Protein AF-A0A9E5T1V1-F1 (afdb_monomer)

Organism: NCBI:txid1470433

Mean predicted aligned error: 10.91 Å

pLDDT: mean 75.68, std 13.34, range [39.53, 91.44]

InterPro domains:
  IPR000045 Prepilin type IV endopeptidase, peptidase domain [PF01478] (17-119)
  IPR050882 Prepilin leader peptidase/N-methyltransferase [PTHR30487] (11-180)

Structure (mmCIF, N/CA/C/O backbone):
data_AF-A0A9E5T1V1-F1
#
_entry.id   AF-A0A9E5T1V1-F1
#
loop_
_atom_site.group_PDB
_atom_site.id
_atom_site.type_symbol
_atom_site.label_atom_id
_atom_site.label_alt_id
_atom_site.label_comp_id
_atom_site.label_asym_id
_atom_site.label_entity_id
_atom_site.label_seq_id
_atom_site.pdbx_PDB_ins_code
_atom_site.Cartn_x
_atom_site.Cartn_y
_atom_site.Cartn_z
_atom_site.occupancy
_atom_site.B_iso_or_equiv
_atom_site.auth_seq_id
_atom_site.auth_comp_id
_atom_site.auth_asym_id
_atom_site.auth_atom_id
_atom_site.pdbx_PDB_model_num
ATOM 1 N N . MET A 1 1 ? -33.326 19.627 -2.324 1.00 39.53 1 MET A N 1
ATOM 2 C CA . MET A 1 1 ? -32.099 20.330 -1.878 1.00 39.53 1 MET A CA 1
ATOM 3 C C . MET A 1 1 ? -31.825 20.012 -0.402 1.00 39.53 1 MET A C 1
ATOM 5 O O . MET A 1 1 ? -31.646 20.908 0.407 1.00 39.53 1 MET A O 1
ATOM 9 N N . MET A 1 2 ? -31.874 18.723 -0.038 1.00 39.84 2 MET A N 1
ATOM 10 C CA . MET A 1 2 ? -31.913 18.262 1.356 1.00 39.84 2 MET A CA 1
ATOM 11 C C . MET A 1 2 ? -31.505 16.776 1.395 1.00 39.84 2 MET A C 1
ATOM 13 O O . MET A 1 2 ? -32.337 15.905 1.599 1.00 39.84 2 MET A O 1
ATOM 17 N N . SER A 1 3 ? -30.249 16.474 1.044 1.00 41.22 3 SER A N 1
ATOM 18 C CA . SER A 1 3 ? -29.652 15.126 1.196 1.00 41.22 3 SER A CA 1
ATOM 19 C C . SER A 1 3 ? -28.111 15.137 1.187 1.00 41.22 3 SER A C 1
ATOM 21 O O . SER A 1 3 ? -27.490 14.127 0.873 1.00 41.22 3 SER A O 1
ATOM 23 N N . LEU A 1 4 ? -27.476 16.285 1.466 1.00 45.41 4 LEU A N 1
ATOM 24 C CA . LEU A 1 4 ? -26.017 16.475 1.343 1.00 45.41 4 LEU A CA 1
ATOM 25 C C . LEU A 1 4 ? -25.248 16.361 2.667 1.00 45.41 4 LEU A C 1
ATOM 27 O O . LEU A 1 4 ? -24.070 16.695 2.723 1.00 45.41 4 LEU A O 1
ATOM 31 N N . PHE A 1 5 ? -25.884 15.854 3.718 1.00 44.31 5 PHE A N 1
ATOM 32 C CA . PHE A 1 5 ? -25.179 15.399 4.910 1.00 44.31 5 PHE A CA 1
ATOM 33 C C . PHE A 1 5 ? -25.304 13.884 4.946 1.00 44.31 5 PHE A C 1
ATOM 35 O O . PHE A 1 5 ? -26.158 13.327 5.625 1.00 44.31 5 PHE A O 1
ATOM 42 N N . HIS A 1 6 ? -24.478 13.223 4.134 1.00 54.50 6 HIS A N 1
ATOM 43 C CA . HIS A 1 6 ? -24.073 11.861 4.447 1.00 54.50 6 HIS A CA 1
ATOM 44 C C . HIS A 1 6 ? -23.517 11.947 5.871 1.00 54.50 6 HIS A C 1
ATOM 46 O O . HIS A 1 6 ? -22.591 12.730 6.096 1.00 54.50 6 HIS A O 1
ATOM 52 N N . GLU A 1 7 ? -24.158 11.294 6.843 1.00 51.47 7 GLU A N 1
ATOM 53 C CA . GLU A 1 7 ? -23.673 11.312 8.221 1.00 51.47 7 GLU A CA 1
ATOM 54 C C . GLU A 1 7 ? -22.174 11.009 8.195 1.00 51.47 7 GLU A C 1
ATOM 56 O O . GLU A 1 7 ? -21.728 10.062 7.537 1.00 51.47 7 GLU A O 1
ATOM 61 N N . ILE A 1 8 ? -21.382 11.881 8.822 1.00 56.12 8 ILE A N 1
ATOM 62 C CA . ILE A 1 8 ? -19.935 11.720 8.895 1.00 56.12 8 ILE A CA 1
ATOM 63 C C . ILE A 1 8 ? -19.690 10.574 9.872 1.00 56.12 8 ILE A C 1
ATOM 65 O O . ILE A 1 8 ? -19.424 10.775 11.055 1.00 56.12 8 ILE A O 1
ATOM 69 N N . THR A 1 9 ? -19.858 9.350 9.385 1.00 71.69 9 THR A N 1
ATOM 70 C CA . THR A 1 9 ? -19.498 8.160 10.132 1.00 71.69 9 THR A CA 1
ATOM 71 C C . THR A 1 9 ? -17.972 8.119 10.234 1.00 71.69 9 THR A C 1
ATOM 73 O O . THR A 1 9 ? -17.265 8.537 9.304 1.00 71.69 9 THR A O 1
ATOM 76 N N . PRO A 1 10 ? -17.421 7.618 11.351 1.00 71.75 10 PRO A N 1
ATOM 77 C CA . PRO A 1 10 ? -15.974 7.483 11.511 1.00 71.75 10 PRO A CA 1
ATOM 78 C C . PRO A 1 10 ? -15.350 6.646 10.379 1.00 71.75 10 PRO A C 1
ATOM 80 O O . PRO A 1 10 ? -14.227 6.917 9.959 1.00 71.75 10 PRO A O 1
ATOM 83 N N . GLN A 1 11 ? -16.106 5.696 9.822 1.00 74.44 11 GLN A N 1
ATOM 84 C CA . GLN A 1 11 ? -15.697 4.868 8.688 1.00 74.44 11 GLN A CA 1
ATOM 85 C C . GLN A 1 11 ? -15.532 5.663 7.385 1.00 74.44 11 GLN A C 1
ATOM 87 O O . GLN A 1 11 ? -14.517 5.519 6.703 1.00 74.44 11 GLN A O 1
ATOM 92 N N . ASN A 1 12 ? -16.466 6.563 7.063 1.00 78.12 12 ASN A N 1
ATOM 93 C CA . ASN A 1 12 ? -16.360 7.419 5.878 1.00 78.12 12 ASN A CA 1
ATOM 94 C C . ASN A 1 12 ? -15.141 8.355 5.970 1.00 78.12 12 ASN A C 1
ATOM 96 O O . ASN A 1 12 ? -14.425 8.560 4.985 1.00 78.12 12 ASN A O 1
ATOM 100 N N . LEU A 1 13 ? -14.845 8.874 7.167 1.00 81.31 13 LEU A N 1
ATOM 101 C CA . LEU A 1 13 ? -13.634 9.666 7.407 1.00 81.31 13 LEU A CA 1
ATOM 102 C C . LEU A 1 13 ? -12.362 8.843 7.193 1.00 81.31 13 LEU A C 1
ATOM 104 O O . LEU A 1 13 ? -11.457 9.296 6.497 1.00 81.31 13 LEU A O 1
ATOM 108 N N . ALA A 1 14 ? -12.298 7.623 7.724 1.00 83.44 14 ALA A N 1
ATOM 109 C CA . ALA A 1 14 ? -11.150 6.743 7.525 1.00 83.44 14 ALA A CA 1
ATOM 110 C C . ALA A 1 14 ? -10.900 6.440 6.038 1.00 83.44 14 ALA A C 1
ATOM 112 O O . ALA A 1 14 ? -9.765 6.554 5.572 1.00 83.44 14 ALA A O 1
ATOM 113 N N . CYS A 1 15 ? -11.958 6.152 5.275 1.00 82.94 15 CYS A N 1
ATOM 114 C CA . CYS A 1 15 ? -11.867 5.899 3.835 1.00 82.94 15 CYS A CA 1
ATOM 115 C C . CYS A 1 15 ? -11.341 7.120 3.067 1.00 82.94 15 CYS A C 1
ATOM 117 O O . CYS A 1 15 ? -10.468 6.988 2.208 1.00 82.94 15 CYS A O 1
ATOM 119 N N . THR A 1 16 ? -11.837 8.321 3.388 1.00 84.31 16 THR A N 1
ATOM 120 C CA . THR A 1 16 ? -11.375 9.556 2.732 1.00 84.31 16 THR A CA 1
ATOM 121 C C . THR A 1 16 ? -9.924 9.890 3.072 1.00 84.31 16 THR A C 1
ATOM 123 O O . THR A 1 16 ? -9.165 10.249 2.172 1.00 84.31 16 THR A O 1
ATOM 126 N N . VAL A 1 17 ? -9.503 9.710 4.329 1.00 86.81 17 VAL A N 1
ATOM 127 C CA . VAL A 1 17 ? -8.106 9.893 4.760 1.00 86.81 17 VAL A CA 1
ATOM 128 C C . VAL A 1 17 ? -7.180 8.899 4.062 1.00 86.81 17 VAL A C 1
ATOM 130 O O . VAL A 1 17 ? -6.141 9.303 3.537 1.00 86.81 17 VAL A O 1
ATOM 133 N N . LEU A 1 18 ? -7.563 7.620 4.004 1.00 87.19 18 LEU A N 1
ATOM 134 C CA . LEU A 1 18 ? -6.796 6.590 3.309 1.00 87.19 18 LEU A CA 1
ATOM 135 C C . LEU A 1 18 ? -6.646 6.927 1.822 1.00 87.19 18 LEU A C 1
ATOM 137 O O . LEU A 1 18 ? -5.522 6.976 1.322 1.00 87.19 18 LEU A O 1
ATOM 141 N N . MET A 1 19 ? -7.746 7.216 1.120 1.00 87.50 19 MET A N 1
ATOM 142 C CA . MET A 1 19 ? -7.672 7.567 -0.300 1.00 87.50 19 MET A CA 1
ATOM 143 C C . MET A 1 19 ? -6.848 8.832 -0.541 1.00 87.50 19 MET A C 1
ATOM 145 O O . MET A 1 19 ? -6.044 8.862 -1.469 1.00 87.50 19 MET A O 1
ATOM 149 N N . ALA A 1 20 ? -7.003 9.866 0.290 1.00 86.69 20 ALA A N 1
ATOM 150 C CA . ALA A 1 20 ? -6.200 11.080 0.178 1.00 86.69 20 ALA A CA 1
ATOM 151 C C . ALA A 1 20 ? -4.703 10.778 0.353 1.00 86.69 20 ALA A C 1
ATOM 153 O O . ALA A 1 20 ? -3.883 11.262 -0.427 1.00 86.69 20 ALA A O 1
ATOM 154 N N . GLY A 1 21 ? -4.340 9.932 1.323 1.00 85.12 21 GLY A N 1
ATOM 155 C CA . GLY A 1 21 ? -2.963 9.489 1.531 1.00 85.12 21 GLY A CA 1
ATOM 156 C C . GLY A 1 21 ? -2.404 8.680 0.357 1.00 85.12 21 GLY A C 1
ATOM 157 O O . GLY A 1 21 ? -1.277 8.932 -0.068 1.00 85.12 21 GLY A O 1
ATOM 158 N N . LEU A 1 22 ? -3.193 7.763 -0.212 1.00 86.00 22 LEU A N 1
ATOM 159 C CA . LEU A 1 22 ? -2.811 6.962 -1.382 1.00 86.00 22 LEU A CA 1
ATOM 160 C C . LEU A 1 22 ? -2.652 7.816 -2.650 1.00 86.00 22 LEU A C 1
ATOM 162 O O . LEU A 1 22 ? -1.688 7.646 -3.398 1.00 86.00 22 LEU A O 1
ATOM 166 N N . LEU A 1 23 ? -3.537 8.791 -2.867 1.00 86.31 23 LEU A N 1
ATOM 167 C CA . LEU A 1 23 ? -3.430 9.744 -3.976 1.00 86.31 23 LEU A CA 1
ATOM 168 C C . LEU A 1 23 ? -2.208 10.652 -3.826 1.00 86.31 23 LEU A C 1
ATOM 170 O O . LEU A 1 23 ? -1.481 10.863 -4.796 1.00 86.31 23 LEU A O 1
ATOM 174 N N . LEU A 1 24 ? -1.939 11.150 -2.614 1.00 84.44 24 LEU A N 1
ATOM 175 C CA . LEU A 1 24 ? -0.718 11.904 -2.330 1.00 84.44 24 LEU A CA 1
ATOM 176 C C . LEU A 1 24 ? 0.516 11.051 -2.602 1.00 84.44 24 LEU A C 1
ATOM 178 O O . LEU A 1 24 ? 1.430 11.508 -3.284 1.00 84.44 24 LEU A O 1
ATOM 182 N N . ALA A 1 25 ? 0.537 9.806 -2.130 1.00 81.31 25 ALA A N 1
ATOM 183 C CA . ALA A 1 25 ? 1.648 8.906 -2.385 1.00 81.31 25 ALA A CA 1
ATOM 184 C C . ALA A 1 25 ? 1.856 8.655 -3.876 1.00 81.31 25 ALA A C 1
ATOM 186 O O . ALA A 1 25 ? 2.986 8.723 -4.341 1.00 81.31 25 ALA A O 1
ATOM 187 N N . THR A 1 26 ? 0.773 8.454 -4.626 1.00 79.62 26 THR A N 1
ATOM 188 C CA . THR A 1 26 ? 0.806 8.305 -6.083 1.00 79.62 26 THR A CA 1
ATOM 189 C C . THR A 1 26 ? 1.364 9.557 -6.760 1.00 79.62 26 THR A C 1
ATOM 191 O O . THR A 1 26 ? 2.199 9.454 -7.654 1.00 79.62 26 THR A O 1
ATOM 194 N N . ALA A 1 27 ? 0.980 10.754 -6.306 1.00 79.44 27 ALA A N 1
ATOM 195 C CA . ALA A 1 27 ? 1.517 12.011 -6.825 1.00 79.44 27 ALA A CA 1
ATOM 196 C C . ALA A 1 27 ? 3.016 12.185 -6.513 1.00 79.44 27 ALA A C 1
ATOM 198 O O . ALA A 1 27 ? 3.781 12.643 -7.365 1.00 79.44 27 ALA A O 1
ATOM 199 N N . PHE A 1 28 ? 3.456 11.803 -5.309 1.00 79.12 28 PHE A N 1
ATOM 200 C CA . PHE A 1 28 ? 4.873 11.809 -4.928 1.00 79.12 28 PHE A CA 1
ATOM 201 C C . PHE A 1 28 ? 5.684 10.771 -5.705 1.00 79.12 28 PHE A C 1
ATOM 203 O O . PHE A 1 28 ? 6.792 11.072 -6.146 1.00 79.12 28 PHE A O 1
ATOM 210 N N . ASP A 1 29 ? 5.132 9.578 -5.903 1.00 78.44 29 ASP A N 1
ATOM 211 C CA . ASP A 1 29 ? 5.751 8.503 -6.668 1.00 78.44 29 ASP A CA 1
ATOM 212 C C . ASP A 1 29 ? 5.903 8.895 -8.145 1.00 78.44 29 ASP A C 1
ATOM 214 O O . ASP A 1 29 ? 6.975 8.740 -8.724 1.00 78.44 29 ASP A O 1
ATOM 218 N N . PHE A 1 30 ? 4.895 9.557 -8.721 1.00 63.25 30 PHE A N 1
ATOM 219 C CA . PHE A 1 30 ? 4.957 10.079 -10.087 1.00 63.25 30 PHE A CA 1
ATOM 220 C C . PHE A 1 30 ? 5.977 11.216 -10.257 1.00 63.25 30 PHE A C 1
ATOM 222 O O . PHE A 1 30 ? 6.648 11.300 -11.282 1.00 63.25 30 PHE A O 1
ATOM 229 N N . LYS A 1 31 ? 6.099 12.113 -9.267 1.00 65.81 31 LYS A N 1
ATOM 230 C CA . LYS A 1 31 ? 6.941 13.318 -9.379 1.00 65.81 31 LYS A CA 1
ATOM 231 C C . LYS A 1 31 ? 8.390 13.112 -8.932 1.00 65.81 31 LYS A C 1
ATOM 233 O O . LYS A 1 31 ? 9.288 13.765 -9.456 1.00 65.81 31 LYS A O 1
ATOM 238 N N . TYR A 1 32 ? 8.620 12.254 -7.942 1.00 65.62 32 TYR A N 1
ATOM 239 C CA . TYR A 1 32 ? 9.924 12.086 -7.293 1.00 65.62 32 TYR A CA 1
ATOM 240 C C . TYR A 1 32 ? 10.414 10.630 -7.274 1.00 65.62 32 TYR A C 1
ATOM 242 O O . TYR A 1 32 ? 11.519 10.383 -6.779 1.00 65.62 32 TYR A O 1
ATOM 250 N N . HIS A 1 33 ? 9.623 9.668 -7.776 1.00 63.34 33 HIS A N 1
ATOM 251 C CA . HIS A 1 33 ? 9.916 8.224 -7.747 1.00 63.34 33 HIS A CA 1
ATOM 252 C C . HIS A 1 33 ? 10.397 7.731 -6.372 1.00 63.34 33 HIS A C 1
ATOM 254 O O . HIS A 1 33 ? 11.303 6.890 -6.245 1.00 63.34 33 HIS A O 1
ATOM 260 N N . ARG A 1 34 ? 9.860 8.368 -5.327 1.00 66.31 34 ARG A N 1
ATOM 261 C CA . ARG A 1 34 ? 10.168 8.140 -3.920 1.00 66.31 34 ARG A CA 1
ATOM 262 C C . ARG A 1 34 ? 8.948 8.492 -3.087 1.00 66.31 34 ARG A C 1
ATOM 264 O O . ARG A 1 34 ? 8.572 9.657 -2.983 1.00 66.31 34 ARG A O 1
ATOM 271 N N . ILE A 1 35 ? 8.407 7.482 -2.419 1.00 72.00 35 ILE A N 1
ATOM 272 C CA . ILE A 1 35 ? 7.384 7.664 -1.395 1.00 72.00 35 ILE A CA 1
ATOM 273 C C . ILE A 1 35 ? 8.079 8.135 -0.105 1.00 72.00 35 ILE A C 1
ATOM 275 O O . ILE A 1 35 ? 8.960 7.433 0.407 1.00 72.00 35 ILE A O 1
ATOM 279 N N . PRO A 1 36 ? 7.742 9.321 0.433 1.00 74.94 36 PRO A N 1
ATOM 280 C CA . PRO A 1 36 ? 8.348 9.808 1.663 1.00 74.94 36 PRO A CA 1
ATOM 281 C C . PRO A 1 36 ? 7.947 8.920 2.848 1.00 74.94 36 PRO A C 1
ATOM 283 O O . PRO A 1 36 ? 6.765 8.700 3.102 1.00 74.94 36 PRO A O 1
ATOM 286 N N . ASN A 1 37 ? 8.933 8.465 3.632 1.00 81.69 37 ASN A N 1
ATOM 287 C CA . ASN A 1 37 ? 8.691 7.653 4.836 1.00 81.69 37 ASN A CA 1
ATOM 288 C C . ASN A 1 37 ? 7.735 8.340 5.827 1.00 81.69 37 ASN A C 1
ATOM 290 O O . ASN A 1 37 ? 7.015 7.655 6.548 1.00 81.69 37 ASN A O 1
ATOM 294 N N . LEU A 1 38 ? 7.723 9.678 5.847 1.00 80.81 38 LEU A N 1
ATOM 295 C CA . LEU A 1 38 ? 6.833 10.462 6.697 1.00 80.81 38 LEU A CA 1
ATOM 296 C C . LEU A 1 38 ? 5.358 10.212 6.355 1.00 80.81 38 LEU A C 1
ATOM 298 O O . LEU A 1 38 ? 4.560 10.032 7.262 1.00 80.81 38 LEU A O 1
ATOM 302 N N . LEU A 1 39 ? 5.010 10.119 5.066 1.00 83.19 39 LEU A N 1
ATOM 303 C CA . LEU A 1 39 ? 3.635 9.860 4.630 1.00 83.19 39 LEU A CA 1
ATOM 304 C C . LEU A 1 39 ? 3.174 8.463 5.059 1.00 83.19 39 LEU A C 1
ATOM 306 O O . LEU A 1 39 ? 2.081 8.320 5.600 1.00 83.19 39 LEU A O 1
ATOM 310 N N . ASN A 1 40 ? 4.039 7.457 4.898 1.00 84.94 40 ASN A N 1
ATOM 311 C CA . ASN A 1 40 ? 3.766 6.093 5.357 1.00 84.94 40 ASN A CA 1
ATOM 312 C C . ASN A 1 40 ? 3.583 6.038 6.880 1.00 84.94 40 ASN A C 1
ATOM 314 O O . ASN A 1 40 ? 2.652 5.401 7.365 1.00 84.94 40 ASN A O 1
ATOM 318 N N . GLY A 1 41 ? 4.443 6.735 7.630 1.00 84.81 41 GLY A N 1
ATOM 319 C CA . GLY A 1 41 ? 4.328 6.839 9.084 1.00 84.81 41 GLY A CA 1
ATOM 320 C C . GLY A 1 41 ? 3.033 7.526 9.519 1.00 84.81 41 GLY A C 1
ATOM 321 O O . GLY A 1 41 ? 2.351 7.029 10.410 1.00 84.81 41 GLY A O 1
ATOM 322 N N . CYS A 1 42 ? 2.654 8.624 8.860 1.00 87.62 42 CYS A N 1
ATOM 323 C CA . CYS A 1 42 ? 1.400 9.324 9.129 1.00 87.62 42 CYS A CA 1
ATOM 324 C C . CYS A 1 42 ? 0.182 8.439 8.850 1.00 87.62 42 CYS A C 1
ATOM 326 O O . CYS A 1 42 ? -0.693 8.354 9.705 1.00 87.62 42 CYS A O 1
ATOM 328 N N . LEU A 1 43 ? 0.138 7.749 7.705 1.00 87.94 43 LEU A N 1
ATOM 329 C CA . LEU A 1 43 ? -0.933 6.799 7.385 1.00 87.94 43 LEU A CA 1
ATOM 330 C C . LEU A 1 43 ? -1.035 5.705 8.450 1.00 87.94 43 LEU A C 1
ATOM 332 O O . LEU A 1 43 ? -2.110 5.482 8.991 1.00 87.94 43 LEU A O 1
ATOM 336 N N . PHE A 1 44 ? 0.086 5.082 8.813 1.00 88.88 44 PHE A N 1
ATOM 337 C CA . PHE A 1 44 ? 0.104 4.015 9.812 1.00 88.88 44 PHE A CA 1
ATOM 338 C C . PHE A 1 44 ? -0.417 4.482 11.182 1.00 88.88 44 PHE A C 1
ATOM 340 O O . PHE A 1 44 ? -1.263 3.821 11.781 1.00 88.88 44 PHE A O 1
ATOM 347 N N . ILE A 1 45 ? 0.038 5.646 11.661 1.00 90.25 45 ILE A N 1
ATOM 348 C CA . ILE A 1 45 ? -0.418 6.214 12.938 1.00 90.25 45 ILE A CA 1
ATOM 349 C C . ILE A 1 45 ? -1.911 6.551 12.875 1.00 90.25 45 ILE A C 1
ATOM 351 O O . ILE A 1 45 ? -2.649 6.189 13.788 1.00 90.25 45 ILE A O 1
ATOM 355 N N . LEU A 1 46 ? -2.368 7.194 11.795 1.00 88.69 46 LEU A N 1
ATOM 356 C CA . LEU A 1 46 ? -3.778 7.545 11.619 1.00 88.69 46 LEU A CA 1
ATOM 357 C C . LEU A 1 46 ? -4.671 6.297 11.588 1.00 88.69 46 LEU A C 1
ATOM 359 O O . LEU A 1 46 ? -5.698 6.268 12.268 1.00 88.69 46 LEU A O 1
ATOM 363 N N . GLY A 1 47 ? -4.251 5.242 10.888 1.00 86.12 47 GLY A N 1
ATOM 364 C CA . GLY A 1 47 ? -4.965 3.967 10.843 1.00 86.12 47 GLY A CA 1
ATOM 365 C C . GLY A 1 47 ? -5.074 3.317 12.220 1.00 86.12 47 GLY A C 1
ATOM 366 O O . GLY A 1 47 ? -6.158 2.896 12.619 1.00 86.12 47 GLY A O 1
ATOM 367 N N . LEU A 1 48 ? -3.983 3.301 12.995 1.00 88.06 48 LEU A N 1
ATOM 368 C CA . LEU A 1 48 ? -4.006 2.752 14.353 1.00 88.06 48 LEU A CA 1
ATOM 369 C C . LEU A 1 48 ? -4.897 3.572 15.284 1.00 88.06 48 LEU A C 1
ATOM 371 O O . LEU A 1 48 ? -5.638 2.993 16.073 1.00 88.06 48 LEU A O 1
ATOM 375 N N . THR A 1 49 ? -4.864 4.905 15.186 1.00 88.12 49 THR A N 1
ATOM 376 C CA . THR A 1 49 ? -5.756 5.756 15.987 1.00 88.12 49 THR A CA 1
ATOM 377 C C . THR A 1 49 ? -7.224 5.538 15.633 1.00 88.12 49 THR A C 1
ATOM 379 O O . THR A 1 49 ? -8.065 5.519 16.528 1.00 88.12 49 THR A O 1
ATOM 382 N N . TYR A 1 50 ? -7.534 5.303 14.355 1.00 87.38 50 TYR A N 1
ATOM 383 C CA . TYR A 1 50 ? -8.882 4.973 13.906 1.00 87.38 50 TYR A CA 1
ATOM 384 C C . TYR A 1 50 ? -9.352 3.615 14.450 1.00 87.38 50 TYR A C 1
ATOM 386 O O . TYR A 1 50 ? -10.449 3.515 15.003 1.00 87.38 50 TYR A O 1
ATOM 394 N N . GLN A 1 51 ? -8.506 2.588 14.367 1.00 86.00 51 GLN A N 1
ATOM 395 C CA . GLN A 1 51 ? -8.811 1.264 14.913 1.00 86.00 51 GLN A CA 1
ATOM 396 C C . GLN A 1 51 ? -8.966 1.285 16.441 1.00 86.00 51 GLN A C 1
ATOM 398 O O . GLN A 1 51 ? -9.885 0.676 16.990 1.00 86.00 51 GLN A O 1
ATOM 403 N N . ALA A 1 52 ? -8.118 2.051 17.134 1.00 87.00 52 ALA A N 1
ATOM 404 C CA . ALA A 1 52 ? -8.229 2.269 18.573 1.00 87.00 52 ALA A CA 1
ATOM 405 C C . ALA A 1 52 ? -9.537 2.976 18.955 1.00 87.00 52 ALA A C 1
ATOM 407 O O . ALA A 1 52 ? -10.137 2.650 19.975 1.00 87.00 52 ALA A O 1
ATOM 408 N N . TYR A 1 53 ? -9.987 3.935 18.143 1.00 86.06 53 TYR A N 1
ATOM 409 C CA . TYR A 1 53 ? -11.218 4.681 18.395 1.00 86.06 53 TYR A CA 1
ATOM 410 C C . TYR A 1 53 ? -12.482 3.844 18.154 1.00 86.06 53 TYR A C 1
ATOM 412 O O . TYR A 1 53 ? -13.449 3.966 18.899 1.00 86.06 53 TYR A O 1
ATOM 420 N N . THR A 1 54 ? -12.481 2.991 17.128 1.00 82.06 54 THR A N 1
ATOM 421 C CA . THR A 1 54 ? -13.669 2.222 16.719 1.00 82.06 54 THR A CA 1
ATOM 422 C C . THR A 1 54 ? -13.851 0.920 17.493 1.00 82.06 54 THR A C 1
ATOM 424 O O . THR A 1 54 ? -14.972 0.589 17.868 1.00 82.06 54 THR A O 1
ATOM 427 N N . GLN A 1 55 ? -12.767 0.183 17.745 1.00 81.06 55 GLN A N 1
ATOM 428 C CA . GLN A 1 55 ? -12.809 -1.162 18.335 1.00 81.06 55 GLN A CA 1
ATOM 429 C C . GLN A 1 55 ? -11.887 -1.310 19.562 1.00 81.06 55 GLN A C 1
ATOM 431 O O . GLN A 1 55 ? -11.681 -2.416 20.069 1.00 81.06 55 GLN A O 1
ATOM 436 N N . GLY A 1 56 ? -11.312 -0.211 20.062 1.00 86.31 56 GLY A N 1
ATOM 437 C CA . GLY A 1 56 ? -10.448 -0.229 21.240 1.00 86.31 56 GLY A CA 1
ATOM 438 C C . GLY A 1 56 ? -9.141 -0.994 21.012 1.00 86.31 56 GLY A C 1
ATOM 439 O O . GLY A 1 56 ? -8.535 -0.955 19.943 1.00 86.31 56 GLY A O 1
ATOM 440 N N . THR A 1 57 ? -8.685 -1.713 22.038 1.00 85.69 57 THR A N 1
ATOM 441 C CA . THR A 1 57 ? -7.431 -2.486 21.993 1.00 85.69 57 THR A CA 1
ATOM 442 C C . THR A 1 57 ? -7.477 -3.655 21.010 1.00 85.69 57 THR A C 1
ATOM 444 O O . THR A 1 57 ? -6.458 -3.965 20.394 1.00 85.69 57 THR A O 1
ATOM 447 N N . LEU A 1 58 ? -8.645 -4.279 20.824 1.00 85.50 58 LEU A N 1
ATOM 448 C CA . LEU A 1 58 ? -8.830 -5.357 19.849 1.00 85.50 58 LEU A CA 1
ATOM 449 C C . LEU A 1 58 ? -8.692 -4.837 18.414 1.00 85.50 58 LEU A C 1
ATOM 451 O O . LEU A 1 58 ? -8.006 -5.462 17.611 1.00 85.50 58 LEU A O 1
ATOM 455 N N . GLY A 1 59 ? -9.229 -3.649 18.119 1.00 83.31 59 GLY A N 1
ATOM 456 C CA . GLY A 1 59 ? -9.046 -2.994 16.819 1.00 83.31 59 GLY A CA 1
ATOM 457 C C . GLY A 1 59 ? -7.584 -2.763 16.466 1.00 83.31 59 GLY A C 1
ATOM 458 O O . GLY A 1 59 ? -7.154 -3.030 15.347 1.00 83.31 59 GLY A O 1
ATOM 459 N N . VAL A 1 60 ? -6.789 -2.299 17.434 1.00 86.94 60 VAL A N 1
ATOM 460 C CA . VAL A 1 60 ? -5.344 -2.086 17.246 1.00 86.94 60 VAL A CA 1
ATOM 461 C C . VAL A 1 60 ? -4.638 -3.390 16.879 1.00 86.94 60 VAL A C 1
ATOM 463 O O . VAL A 1 60 ? -3.788 -3.391 15.989 1.00 86.94 60 VAL A O 1
ATOM 466 N N . LEU A 1 61 ? -4.998 -4.503 17.527 1.00 89.44 61 LEU A N 1
ATOM 467 C CA . LEU A 1 61 ? -4.445 -5.819 17.205 1.00 89.44 61 LEU A CA 1
ATOM 468 C C . LEU A 1 61 ? -4.834 -6.267 15.794 1.00 89.44 61 LEU A C 1
ATOM 470 O O . LEU A 1 61 ? -3.956 -6.704 15.055 1.00 89.44 61 LEU A O 1
ATOM 474 N N . HIS A 1 62 ? -6.095 -6.093 15.391 1.00 87.38 62 HIS A N 1
ATOM 475 C CA . HIS A 1 62 ? -6.545 -6.404 14.031 1.00 87.38 62 HIS A CA 1
ATOM 476 C C . HIS A 1 62 ? -5.849 -5.540 12.972 1.00 87.38 62 HIS A C 1
ATOM 478 O O . HIS A 1 62 ? -5.364 -6.058 11.968 1.00 87.38 62 HIS A O 1
ATOM 484 N N . GLY A 1 63 ? -5.711 -4.233 13.213 1.00 86.62 63 GLY A N 1
ATOM 485 C CA . GLY A 1 63 ? -4.985 -3.329 12.318 1.00 86.62 63 GLY A CA 1
ATOM 486 C C . GLY A 1 63 ? -3.502 -3.694 12.190 1.00 86.62 63 GLY A C 1
ATOM 487 O O . GLY A 1 63 ? -2.943 -3.668 11.093 1.00 86.62 63 GLY A O 1
ATOM 488 N N . LEU A 1 64 ? -2.861 -4.096 13.293 1.00 90.31 64 LEU A N 1
ATOM 489 C CA . LEU A 1 64 ? -1.486 -4.603 13.279 1.00 90.31 64 LEU A CA 1
ATOM 490 C C . LEU A 1 64 ? -1.372 -5.947 12.559 1.00 90.31 64 LEU A C 1
ATOM 492 O O . LEU A 1 64 ? -0.405 -6.150 11.822 1.00 90.31 64 LEU A O 1
ATOM 496 N N . ALA A 1 65 ? -2.333 -6.852 12.739 1.00 90.00 65 ALA A N 1
ATOM 497 C CA . ALA A 1 65 ? -2.369 -8.135 12.050 1.00 90.00 65 ALA A CA 1
ATOM 498 C C . ALA A 1 65 ? -2.512 -7.936 10.534 1.00 90.00 65 ALA A C 1
ATOM 500 O O . ALA A 1 65 ? -1.706 -8.471 9.772 1.00 90.00 65 ALA A O 1
ATOM 501 N N . ALA A 1 66 ? -3.445 -7.082 10.102 1.00 89.94 66 ALA A N 1
ATOM 502 C CA . ALA A 1 66 ? -3.644 -6.709 8.704 1.00 89.94 66 ALA A CA 1
ATOM 503 C C . ALA A 1 66 ? -2.382 -6.077 8.089 1.00 89.94 66 ALA A C 1
ATOM 505 O O . ALA A 1 66 ? -1.931 -6.494 7.018 1.00 89.94 66 ALA A O 1
ATOM 506 N N . ALA A 1 67 ? -1.754 -5.129 8.792 1.00 90.50 67 ALA A N 1
ATOM 507 C CA . ALA A 1 67 ? -0.507 -4.506 8.355 1.00 90.50 67 ALA A CA 1
ATOM 508 C C . ALA A 1 67 ? 0.652 -5.499 8.256 1.00 90.50 67 ALA A C 1
ATOM 510 O O . ALA A 1 67 ? 1.390 -5.481 7.273 1.00 90.50 67 ALA A O 1
ATOM 511 N N . THR A 1 68 ? 0.809 -6.376 9.248 1.00 91.44 68 THR A N 1
ATOM 512 C CA . THR A 1 68 ? 1.872 -7.392 9.263 1.00 91.44 68 THR A CA 1
ATOM 513 C C . THR A 1 68 ? 1.690 -8.388 8.127 1.00 91.44 68 THR A C 1
ATOM 515 O O . THR A 1 68 ? 2.652 -8.736 7.444 1.00 91.44 68 THR A O 1
ATOM 518 N N . LEU A 1 69 ? 0.452 -8.808 7.883 1.00 90.88 69 LEU A N 1
ATOM 519 C CA . LEU A 1 69 ? 0.113 -9.729 6.813 1.00 90.88 69 LEU A CA 1
ATOM 520 C C . LEU A 1 69 ? 0.408 -9.111 5.439 1.00 90.88 69 LEU A C 1
ATOM 522 O O . LEU A 1 69 ? 1.117 -9.716 4.632 1.00 90.88 69 LEU A O 1
ATOM 526 N N . ALA A 1 70 ? -0.060 -7.883 5.193 1.00 89.50 70 ALA A N 1
ATOM 527 C CA . ALA A 1 70 ? 0.231 -7.162 3.957 1.00 89.50 70 ALA A CA 1
ATOM 528 C C . ALA A 1 70 ? 1.741 -6.929 3.794 1.00 89.50 70 ALA A C 1
ATOM 530 O O . ALA A 1 70 ? 2.295 -7.164 2.719 1.00 89.50 70 ALA A O 1
ATOM 531 N N . PHE A 1 71 ? 2.430 -6.548 4.874 1.00 91.00 71 PHE A N 1
ATOM 532 C CA . PHE A 1 71 ? 3.878 -6.377 4.883 1.00 91.00 71 PHE A CA 1
ATOM 533 C C . PHE A 1 71 ? 4.595 -7.662 4.480 1.00 91.00 71 PHE A C 1
ATOM 535 O O . PHE A 1 71 ? 5.466 -7.601 3.627 1.00 91.00 71 PHE A O 1
ATOM 542 N N . PHE A 1 72 ? 4.238 -8.821 5.037 1.00 90.81 72 PHE A N 1
ATOM 543 C CA . PHE A 1 72 ? 4.954 -10.070 4.771 1.00 90.81 72 PHE A CA 1
ATOM 544 C C . PHE A 1 72 ? 4.794 -10.540 3.319 1.00 90.81 72 PHE A C 1
ATOM 546 O O . PHE A 1 72 ? 5.780 -10.916 2.684 1.00 90.81 72 PHE A O 1
ATOM 553 N N . ILE A 1 73 ? 3.579 -10.446 2.767 1.00 87.88 73 ILE A N 1
ATOM 554 C CA . ILE A 1 73 ? 3.293 -10.783 1.361 1.00 87.88 73 ILE A CA 1
ATOM 555 C C . ILE A 1 73 ? 4.161 -9.936 0.426 1.00 87.88 73 ILE A C 1
ATOM 557 O O . ILE A 1 73 ? 4.841 -10.448 -0.463 1.00 87.88 73 ILE A O 1
ATOM 561 N N . PHE A 1 74 ? 4.174 -8.627 0.657 1.00 86.44 74 PHE A N 1
ATOM 562 C CA . PHE A 1 74 ? 4.891 -7.681 -0.186 1.00 86.44 74 PHE A CA 1
ATOM 563 C C . PHE A 1 74 ? 6.401 -7.673 0.108 1.00 86.44 74 PHE A C 1
ATOM 565 O O . PHE A 1 74 ? 7.217 -7.479 -0.788 1.00 86.44 74 PHE A O 1
ATOM 572 N N . PHE A 1 75 ? 6.824 -7.999 1.323 1.00 87.19 75 PHE A N 1
ATOM 573 C CA . PHE A 1 75 ? 8.234 -8.146 1.665 1.00 87.19 75 PHE A CA 1
ATOM 574 C C . PHE A 1 75 ? 8.902 -9.267 0.859 1.00 87.19 75 PHE A C 1
ATOM 576 O O . PHE A 1 75 ? 10.031 -9.092 0.405 1.00 87.19 75 PHE A O 1
ATOM 583 N N . MET A 1 76 ? 8.196 -10.369 0.582 1.00 85.50 76 MET A N 1
ATOM 584 C CA . MET A 1 76 ? 8.708 -11.414 -0.315 1.00 85.50 76 MET A CA 1
ATOM 585 C C . MET A 1 76 ? 8.964 -10.884 -1.733 1.00 85.50 76 MET A C 1
ATOM 587 O O . MET A 1 76 ? 9.997 -11.185 -2.328 1.00 85.50 76 MET A O 1
ATOM 591 N N . LEU A 1 77 ? 8.079 -10.028 -2.254 1.00 82.62 77 LEU A N 1
ATOM 592 C CA . LEU A 1 77 ? 8.266 -9.379 -3.559 1.00 82.62 77 LEU A CA 1
ATOM 593 C C . LEU A 1 77 ? 9.434 -8.383 -3.549 1.00 82.62 77 LEU A C 1
ATOM 595 O O . LEU A 1 77 ? 10.170 -8.285 -4.531 1.00 82.62 77 LEU A O 1
ATOM 599 N N . TYR A 1 78 ? 9.645 -7.685 -2.431 1.00 82.94 78 TYR A N 1
ATOM 600 C CA . TYR A 1 78 ? 10.810 -6.822 -2.236 1.00 82.94 78 TYR A CA 1
ATOM 601 C C . TYR A 1 78 ? 12.126 -7.615 -2.236 1.00 82.94 78 TYR A C 1
ATOM 603 O O . TYR A 1 78 ? 13.083 -7.190 -2.878 1.00 82.94 78 TYR A O 1
ATOM 611 N N . LEU A 1 79 ? 12.175 -8.785 -1.586 1.00 78.81 79 LEU A N 1
ATOM 612 C CA . LEU A 1 79 ? 13.371 -9.640 -1.570 1.00 78.81 79 LEU A CA 1
ATOM 613 C C . LEU A 1 79 ? 13.764 -10.145 -2.964 1.00 78.81 79 LEU A C 1
ATOM 615 O O . LEU A 1 79 ? 14.949 -10.282 -3.253 1.00 78.81 79 LEU A O 1
ATOM 619 N N . ILE A 1 80 ? 12.782 -10.388 -3.834 1.00 73.94 80 ILE A N 1
ATOM 620 C CA . ILE A 1 80 ? 13.010 -10.789 -5.232 1.00 73.94 80 ILE A CA 1
ATOM 621 C C . ILE A 1 80 ? 13.394 -9.573 -6.110 1.00 73.94 80 ILE A C 1
ATOM 623 O O . ILE A 1 80 ? 13.741 -9.723 -7.279 1.00 73.94 80 ILE A O 1
ATOM 627 N N . GLY A 1 81 ? 13.375 -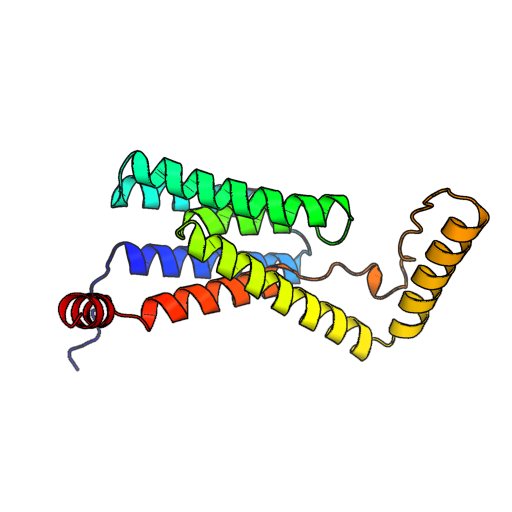8.356 -5.554 1.00 68.44 81 GLY A N 1
ATOM 628 C CA . GLY A 1 81 ? 13.692 -7.120 -6.271 1.00 68.44 81 GLY A CA 1
ATOM 629 C C . GLY A 1 81 ? 12.578 -6.652 -7.209 1.00 68.44 81 GLY A C 1
ATOM 630 O O . GLY A 1 81 ? 12.827 -5.828 -8.084 1.00 68.44 81 GLY A O 1
ATOM 631 N N . ALA A 1 82 ? 11.354 -7.168 -7.045 1.00 69.06 82 ALA A N 1
ATOM 632 C CA . ALA A 1 82 ? 10.226 -6.840 -7.914 1.00 69.06 82 ALA A CA 1
ATOM 633 C C . ALA A 1 82 ? 9.647 -5.437 -7.652 1.00 69.06 82 ALA A C 1
ATOM 635 O O . ALA A 1 82 ? 8.999 -4.875 -8.531 1.00 69.06 82 ALA A O 1
ATOM 636 N N . MET A 1 83 ? 9.862 -4.869 -6.460 1.00 78.38 83 MET A N 1
ATOM 637 C CA . MET A 1 83 ? 9.372 -3.534 -6.099 1.00 78.38 83 MET A CA 1
ATOM 638 C C . MET A 1 83 ? 10.228 -2.853 -5.026 1.00 78.38 83 MET A C 1
ATOM 640 O O . MET A 1 83 ? 11.090 -3.482 -4.409 1.00 78.38 83 MET A O 1
ATOM 644 N N . GLY A 1 84 ? 9.976 -1.566 -4.773 1.00 78.38 84 GLY A N 1
ATOM 645 C CA . GLY A 1 84 ? 10.723 -0.777 -3.801 1.00 78.38 84 GLY A CA 1
ATOM 646 C C . GLY A 1 84 ? 10.265 -0.977 -2.353 1.00 78.38 84 GLY A C 1
ATOM 647 O O . GLY A 1 84 ? 9.097 -1.218 -2.061 1.00 78.38 84 GLY A O 1
ATOM 648 N N . ALA A 1 85 ? 11.181 -0.763 -1.401 1.00 79.44 85 ALA A N 1
ATOM 649 C CA . ALA A 1 85 ? 10.858 -0.773 0.032 1.00 79.44 85 ALA A CA 1
ATOM 650 C C . ALA A 1 85 ? 9.822 0.300 0.436 1.00 79.44 85 ALA A C 1
ATOM 652 O O . ALA A 1 85 ? 9.204 0.197 1.495 1.00 79.44 85 ALA A O 1
ATOM 653 N N . GLY A 1 86 ? 9.654 1.351 -0.378 1.00 80.88 86 GLY A N 1
ATOM 654 C CA . GLY A 1 86 ? 8.636 2.383 -0.169 1.00 80.88 86 GLY A CA 1
ATOM 655 C C . GLY A 1 86 ? 7.217 1.844 -0.349 1.00 80.88 86 GLY A C 1
ATOM 656 O O . GLY A 1 86 ? 6.367 2.103 0.502 1.00 80.88 86 GLY A O 1
ATOM 657 N N . ASP A 1 87 ? 7.002 1.041 -1.392 1.00 83.88 87 ASP A N 1
ATOM 658 C CA . ASP A 1 87 ? 5.699 0.470 -1.755 1.00 83.88 87 ASP A CA 1
ATOM 659 C C . ASP A 1 87 ? 5.226 -0.547 -0.711 1.00 83.88 87 ASP A C 1
ATOM 661 O O . ASP A 1 87 ? 4.075 -0.511 -0.279 1.00 83.88 87 ASP A O 1
ATOM 665 N N . VAL A 1 88 ? 6.149 -1.383 -0.211 1.00 86.88 88 VAL A N 1
ATOM 666 C CA . VAL A 1 88 ? 5.891 -2.333 0.891 1.00 86.88 88 VAL A CA 1
ATOM 667 C C . VAL A 1 88 ? 5.366 -1.599 2.129 1.00 86.88 88 VAL A C 1
ATOM 669 O O . VAL A 1 88 ? 4.414 -2.028 2.777 1.00 86.88 88 VAL A O 1
ATOM 672 N N . LYS A 1 89 ? 6.000 -0.479 2.489 1.00 88.31 89 LYS A N 1
ATOM 673 C CA . LYS A 1 89 ? 5.611 0.293 3.675 1.00 88.31 89 LYS A CA 1
ATOM 674 C C . LYS A 1 89 ? 4.279 1.002 3.476 1.00 88.31 89 LYS A C 1
ATOM 676 O O . LYS A 1 89 ? 3.517 1.118 4.430 1.00 88.31 89 LYS A O 1
ATOM 681 N N . LEU A 1 90 ? 4.014 1.475 2.261 1.00 86.75 90 LEU A N 1
ATOM 682 C CA . LEU A 1 90 ? 2.759 2.132 1.932 1.00 86.75 90 LEU A CA 1
ATOM 683 C C . LEU A 1 90 ? 1.590 1.153 2.035 1.00 86.75 90 LEU A C 1
ATOM 685 O O . LEU A 1 90 ? 0.606 1.462 2.702 1.00 86.75 90 LEU A O 1
ATOM 689 N N . ILE A 1 91 ? 1.717 -0.040 1.445 1.00 89.44 91 ILE A N 1
ATOM 690 C CA . ILE A 1 91 ? 0.643 -1.033 1.500 1.00 89.44 91 ILE A CA 1
ATOM 691 C C . ILE A 1 91 ? 0.399 -1.526 2.929 1.00 89.44 91 ILE A C 1
ATOM 693 O O . ILE A 1 91 ? -0.749 -1.665 3.339 1.00 89.44 91 ILE A O 1
ATOM 697 N N . ALA A 1 92 ? 1.463 -1.701 3.719 1.00 89.88 92 ALA A N 1
ATOM 698 C CA . ALA A 1 92 ? 1.350 -2.051 5.131 1.00 89.88 92 ALA A CA 1
ATOM 699 C C . ALA A 1 92 ? 0.663 -0.942 5.948 1.00 89.88 92 ALA A C 1
ATOM 701 O O . ALA A 1 92 ? -0.180 -1.235 6.790 1.00 89.88 92 ALA A O 1
ATOM 702 N N . GLY A 1 93 ? 0.982 0.331 5.681 1.00 89.25 93 GLY A N 1
ATOM 703 C CA . GLY A 1 93 ? 0.332 1.481 6.318 1.00 89.25 93 GLY A CA 1
ATOM 704 C C . GLY A 1 93 ? -1.147 1.611 5.958 1.00 89.25 93 GLY A C 1
ATOM 705 O O . GLY A 1 93 ? -1.974 1.861 6.831 1.00 89.25 93 GLY A O 1
ATOM 706 N N . ALA A 1 94 ? -1.484 1.394 4.688 1.00 89.50 94 ALA A N 1
ATOM 707 C CA . ALA A 1 94 ? -2.858 1.410 4.200 1.00 89.50 94 ALA A CA 1
ATOM 708 C C . ALA A 1 94 ? -3.685 0.239 4.760 1.00 89.50 94 ALA A C 1
ATOM 710 O O . ALA A 1 94 ? -4.849 0.417 5.111 1.00 89.50 94 ALA A O 1
ATOM 711 N N . ALA A 1 95 ? -3.076 -0.940 4.921 1.00 90.31 95 ALA A N 1
ATOM 712 C CA . ALA A 1 95 ? -3.742 -2.133 5.441 1.00 90.31 95 ALA A CA 1
ATOM 713 C C . ALA A 1 95 ? -4.258 -1.982 6.884 1.00 90.31 95 ALA A C 1
ATOM 715 O O . ALA A 1 95 ? -5.198 -2.674 7.252 1.00 90.31 95 ALA A O 1
ATOM 716 N N . VAL A 1 96 ? -3.710 -1.061 7.689 1.00 90.88 96 VAL A N 1
ATOM 717 C CA . VAL A 1 96 ? -4.182 -0.812 9.068 1.00 90.88 96 VAL A CA 1
ATOM 718 C C . VAL A 1 96 ? -5.640 -0.333 9.108 1.00 90.88 96 VAL A C 1
ATOM 720 O O . VAL A 1 96 ? -6.364 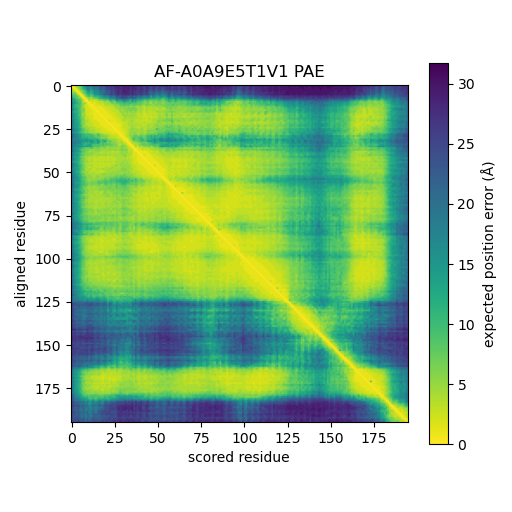-0.609 10.064 1.00 90.88 96 VAL A O 1
ATOM 723 N N . PHE A 1 97 ? -6.069 0.404 8.082 1.00 85.94 97 PHE A N 1
ATOM 724 C CA . PHE A 1 97 ? -7.404 1.007 8.009 1.00 85.94 97 PHE A CA 1
ATOM 725 C C . PHE A 1 97 ? -8.508 0.016 7.639 1.00 85.94 97 PHE A C 1
ATOM 727 O O . PHE A 1 97 ? -9.682 0.344 7.781 1.00 85.94 97 PHE A O 1
ATOM 734 N N . VAL A 1 98 ? -8.137 -1.158 7.133 1.00 85.00 98 VAL A N 1
ATOM 735 C CA . VAL A 1 98 ? -9.063 -2.182 6.653 1.00 85.00 98 VAL A CA 1
ATOM 736 C C . VAL A 1 98 ? -8.964 -3.427 7.530 1.00 85.00 98 VAL A C 1
ATOM 738 O O . VAL A 1 98 ? -8.008 -3.605 8.287 1.00 85.00 98 VAL A O 1
ATOM 741 N N . SER A 1 99 ? -9.965 -4.298 7.452 1.00 83.94 99 SER A N 1
ATOM 742 C CA . SER A 1 99 ? -9.925 -5.589 8.146 1.00 83.94 99 SER A CA 1
ATOM 743 C C . SER A 1 99 ? -8.931 -6.562 7.492 1.00 83.94 99 SER A C 1
ATOM 745 O O . SER A 1 99 ? -8.530 -6.396 6.339 1.00 83.94 99 SER A O 1
ATOM 747 N N . GLU A 1 100 ? -8.538 -7.617 8.209 1.00 83.88 100 GLU A N 1
ATOM 748 C CA . GLU A 1 100 ? -7.571 -8.618 7.723 1.00 83.88 100 GLU A CA 1
ATOM 749 C C . GLU A 1 100 ? -7.966 -9.252 6.366 1.00 83.88 100 GLU A C 1
ATOM 751 O O . GLU A 1 100 ? -7.110 -9.316 5.475 1.00 83.88 100 GLU A O 1
ATOM 756 N N . PRO A 1 101 ? -9.234 -9.661 6.124 1.00 83.56 101 PRO A N 1
ATOM 757 C CA . PRO A 1 101 ? -9.636 -10.213 4.827 1.00 83.56 101 PRO A CA 1
ATOM 758 C C . PRO A 1 101 ? -9.632 -9.160 3.711 1.00 83.56 101 PRO A C 1
ATOM 760 O O . PRO A 1 101 ? -9.295 -9.452 2.563 1.00 83.56 101 PRO A O 1
ATOM 763 N N . GLN A 1 102 ? -9.972 -7.913 4.040 1.00 84.12 102 GLN A N 1
ATOM 764 C CA . GLN A 1 102 ? -9.937 -6.798 3.094 1.00 84.12 102 GLN A CA 1
ATOM 765 C C . GLN A 1 102 ? -8.502 -6.433 2.711 1.00 84.12 102 GLN A C 1
ATOM 767 O O . GLN A 1 102 ? -8.242 -6.165 1.541 1.00 84.12 102 GLN A O 1
ATOM 772 N N . ALA A 1 103 ? -7.558 -6.485 3.655 1.00 87.00 103 ALA A N 1
ATOM 773 C CA . ALA A 1 103 ? -6.139 -6.283 3.381 1.00 87.00 103 ALA A CA 1
ATOM 774 C C . ALA A 1 103 ? -5.601 -7.328 2.392 1.00 87.00 103 ALA A C 1
ATOM 776 O O . ALA A 1 103 ? -4.874 -6.972 1.465 1.00 87.00 103 ALA A O 1
ATOM 777 N N . LEU A 1 104 ? -6.003 -8.598 2.539 1.00 87.50 104 LEU A N 1
ATOM 778 C CA . LEU A 1 104 ? -5.692 -9.671 1.585 1.00 87.50 104 LEU A CA 1
ATOM 779 C C . LEU A 1 104 ? -6.265 -9.392 0.191 1.00 87.50 104 LEU A C 1
ATOM 781 O O . LEU A 1 104 ? -5.547 -9.492 -0.804 1.00 87.50 104 LEU A O 1
ATOM 785 N N . ASN A 1 105 ? -7.538 -9.010 0.106 1.00 86.50 105 ASN A N 1
ATOM 786 C CA . ASN A 1 105 ? -8.160 -8.692 -1.178 1.00 86.50 105 ASN A CA 1
ATOM 787 C C . ASN A 1 105 ? -7.499 -7.473 -1.834 1.00 86.50 105 ASN A C 1
ATOM 789 O O . ASN A 1 105 ? -7.186 -7.510 -3.023 1.00 86.50 105 ASN A O 1
ATOM 793 N N . ALA A 1 106 ? -7.211 -6.422 -1.064 1.00 87.12 106 ALA A N 1
ATOM 794 C CA . ALA A 1 106 ? -6.542 -5.221 -1.553 1.00 87.12 106 ALA A CA 1
ATOM 795 C C . ALA A 1 106 ? -5.133 -5.548 -2.056 1.00 87.12 106 ALA A C 1
ATOM 797 O O . ALA A 1 106 ? -4.744 -5.098 -3.133 1.00 87.12 106 ALA A O 1
ATOM 798 N N . ALA A 1 107 ? -4.394 -6.385 -1.324 1.00 86.88 107 ALA A N 1
ATOM 799 C CA . ALA A 1 107 ? -3.101 -6.926 -1.725 1.00 86.88 107 ALA A CA 1
ATOM 800 C C . ALA A 1 107 ? -3.175 -7.661 -3.073 1.00 86.88 107 ALA A C 1
ATOM 802 O O . ALA A 1 107 ? -2.395 -7.366 -3.981 1.00 86.88 107 ALA A O 1
ATOM 803 N N . LEU A 1 108 ? -4.133 -8.577 -3.229 1.00 88.94 108 LEU A N 1
ATOM 804 C CA . LEU A 1 108 ? -4.324 -9.343 -4.461 1.00 88.94 108 LEU A CA 1
ATOM 805 C C . LEU A 1 108 ? -4.707 -8.444 -5.641 1.00 88.94 108 LEU A C 1
ATOM 807 O O . LEU A 1 108 ? -4.077 -8.524 -6.695 1.00 88.94 108 LEU A O 1
ATOM 811 N N . PHE A 1 109 ? -5.681 -7.548 -5.469 1.00 88.19 109 PHE A N 1
ATOM 812 C CA . PHE A 1 109 ? -6.076 -6.612 -6.524 1.00 88.19 109 PHE A CA 1
ATOM 813 C C . PHE A 1 109 ? -4.937 -5.664 -6.907 1.00 88.19 109 PHE A C 1
ATOM 815 O O . PHE A 1 109 ? -4.738 -5.407 -8.093 1.00 88.19 109 PHE A O 1
ATOM 822 N N . SER A 1 110 ? -4.140 -5.210 -5.936 1.00 87.12 110 SER A N 1
ATOM 823 C CA . SER A 1 110 ? -2.948 -4.394 -6.195 1.00 87.12 110 SER A CA 1
ATOM 824 C C . SER A 1 110 ? -1.898 -5.170 -6.988 1.00 87.12 110 SER A C 1
ATOM 826 O O . SER A 1 110 ? -1.295 -4.629 -7.911 1.00 87.12 110 SER A O 1
ATOM 828 N N . LEU A 1 111 ? -1.694 -6.454 -6.683 1.00 86.75 111 LEU A N 1
ATOM 829 C CA . LEU A 1 111 ? -0.758 -7.306 -7.415 1.00 86.75 111 LEU A CA 1
ATOM 830 C C . LEU A 1 111 ? -1.210 -7.531 -8.864 1.00 86.75 111 LEU A C 1
ATOM 832 O O . LEU A 1 111 ? -0.398 -7.446 -9.787 1.00 86.75 111 LEU A O 1
ATOM 836 N N . VAL A 1 112 ? -2.505 -7.771 -9.080 1.00 88.69 112 VAL A N 1
ATOM 837 C CA . VAL A 1 112 ? -3.093 -7.920 -10.422 1.00 88.69 112 VAL A CA 1
ATOM 838 C C . VAL A 1 112 ? -2.994 -6.611 -11.209 1.00 88.69 112 VAL A C 1
ATOM 840 O O . VAL A 1 112 ? -2.527 -6.605 -12.345 1.00 88.69 112 VAL A O 1
ATOM 843 N N . ALA A 1 113 ? -3.357 -5.479 -10.604 1.00 87.00 113 ALA A N 1
ATOM 844 C CA . ALA A 1 113 ? -3.240 -4.173 -11.247 1.00 87.00 113 ALA A CA 1
ATOM 845 C C . ALA A 1 113 ? -1.778 -3.837 -11.588 1.00 87.00 113 ALA A C 1
ATOM 847 O O . ALA A 1 113 ? -1.482 -3.392 -12.696 1.00 87.00 113 ALA A O 1
ATOM 848 N N . GLY A 1 114 ? -0.851 -4.105 -10.664 1.00 84.75 114 GLY A N 1
ATOM 849 C CA . GLY A 1 114 ? 0.578 -3.863 -10.850 1.00 84.75 114 GLY A CA 1
ATOM 850 C C . GLY A 1 114 ? 1.186 -4.737 -11.943 1.00 84.75 114 GLY A C 1
ATOM 851 O O . GLY A 1 114 ? 1.948 -4.241 -12.769 1.00 84.75 114 GLY A O 1
ATOM 852 N N . SER A 1 115 ? 0.807 -6.015 -12.006 1.00 83.75 115 SER A N 1
ATOM 853 C CA . SER A 1 115 ? 1.266 -6.928 -13.061 1.00 83.75 115 SER A CA 1
ATOM 854 C C . SER A 1 115 ? 0.732 -6.538 -14.442 1.00 83.75 115 SER A C 1
ATOM 856 O O . SER A 1 115 ? 1.508 -6.509 -15.396 1.00 83.75 115 SER A O 1
ATOM 858 N N . LEU A 1 116 ? -0.543 -6.147 -14.559 1.00 86.94 116 LEU A N 1
ATOM 859 C CA . LEU A 1 116 ? -1.109 -5.641 -15.816 1.00 86.94 116 LEU A CA 1
ATOM 860 C C . LEU A 1 116 ? -0.430 -4.348 -16.284 1.00 86.94 116 LEU A C 1
ATOM 862 O O . LEU A 1 116 ? -0.075 -4.228 -17.456 1.00 86.94 116 LEU A O 1
ATOM 866 N N . LEU A 1 117 ? -0.210 -3.396 -15.377 1.00 82.31 117 LEU A N 1
ATOM 867 C CA . LEU A 1 117 ? 0.472 -2.138 -15.683 1.00 82.31 117 LEU A CA 1
ATOM 868 C C . LEU A 1 117 ? 1.940 -2.365 -16.075 1.00 82.31 117 LEU A C 1
ATOM 870 O O . LEU A 1 117 ? 2.401 -1.792 -17.060 1.00 82.31 117 LEU A O 1
ATOM 874 N N . GLY A 1 118 ? 2.664 -3.224 -15.351 1.00 77.38 118 GLY A N 1
ATOM 875 C CA . GLY A 1 118 ? 4.050 -3.570 -15.668 1.00 77.38 118 GLY A CA 1
ATOM 876 C C . GLY A 1 118 ? 4.182 -4.224 -17.045 1.00 77.38 118 GLY A C 1
ATOM 877 O O . GLY A 1 118 ? 5.030 -3.825 -17.845 1.00 77.38 118 GLY A O 1
ATOM 878 N N . LEU A 1 119 ? 3.289 -5.168 -17.366 1.00 79.38 119 LEU A N 1
ATOM 879 C CA . LEU A 1 119 ? 3.214 -5.782 -18.695 1.00 79.38 119 LEU A CA 1
ATOM 880 C C . LEU A 1 119 ? 2.850 -4.760 -19.780 1.00 79.38 119 LEU A C 1
ATOM 882 O O . LEU A 1 119 ? 3.463 -4.756 -20.846 1.00 79.38 119 LEU A O 1
ATOM 886 N N . GLY A 1 120 ? 1.893 -3.870 -19.507 1.00 80.00 120 GLY A N 1
ATOM 887 C CA . GLY A 1 120 ? 1.479 -2.813 -20.429 1.00 80.00 120 GLY A CA 1
ATOM 888 C C . GLY A 1 120 ? 2.617 -1.851 -20.774 1.00 80.00 120 GLY A C 1
ATOM 889 O O . GLY A 1 120 ? 2.851 -1.574 -21.948 1.00 80.00 120 GLY A O 1
ATOM 890 N N . ILE A 1 121 ? 3.382 -1.394 -19.778 1.00 75.00 121 ILE A N 1
ATOM 891 C CA . ILE A 1 121 ? 4.546 -0.521 -20.001 1.00 75.00 121 ILE A CA 1
ATOM 892 C C . ILE A 1 121 ? 5.620 -1.245 -20.817 1.00 75.00 121 ILE A C 1
ATOM 894 O O . ILE A 1 121 ? 6.179 -0.662 -21.749 1.00 75.00 121 ILE A O 1
ATOM 898 N N . LEU A 1 122 ? 5.878 -2.521 -20.515 1.00 75.38 122 LEU A N 1
ATOM 899 C CA . LEU A 1 122 ? 6.857 -3.327 -21.244 1.00 75.38 122 LEU A CA 1
ATOM 900 C C . LEU A 1 122 ? 6.472 -3.514 -22.722 1.00 75.38 122 LEU A C 1
ATOM 902 O O . LEU A 1 122 ? 7.346 -3.474 -23.592 1.00 75.38 122 LEU A O 1
ATOM 906 N N . LEU A 1 123 ? 5.175 -3.685 -23.001 1.00 79.12 123 LEU A N 1
ATOM 907 C CA . LEU A 1 123 ? 4.618 -3.764 -24.352 1.00 79.12 123 LEU A CA 1
ATOM 908 C C . LEU A 1 123 ? 4.742 -2.432 -25.097 1.00 79.12 123 LEU A C 1
ATOM 910 O O . LEU A 1 123 ? 5.263 -2.404 -26.209 1.00 79.12 123 LEU A O 1
ATOM 914 N N . VAL A 1 124 ? 4.304 -1.328 -24.483 1.00 76.69 124 VAL A N 1
ATOM 915 C CA . VAL A 1 124 ? 4.281 0.002 -25.120 1.00 76.69 124 VAL A CA 1
ATOM 916 C C . VAL A 1 124 ? 5.689 0.512 -25.415 1.00 76.69 124 VAL A C 1
ATOM 918 O O . VAL A 1 124 ? 5.925 1.090 -26.472 1.00 76.69 124 VAL A O 1
ATOM 921 N N . LYS A 1 125 ? 6.642 0.279 -24.508 1.00 71.25 125 LYS A N 1
ATOM 922 C CA . LYS A 1 125 ? 8.032 0.715 -24.691 1.00 71.25 125 LYS A CA 1
ATOM 923 C C . LYS A 1 125 ? 8.892 -0.281 -25.483 1.00 71.25 125 LYS A C 1
ATOM 925 O O . LYS A 1 125 ? 10.074 -0.027 -25.683 1.00 71.25 125 LYS A O 1
ATOM 930 N N . GLY A 1 126 ? 8.327 -1.406 -25.934 1.00 66.69 126 GLY A N 1
ATOM 931 C CA . GLY A 1 126 ? 9.001 -2.354 -26.830 1.00 66.69 126 GLY A CA 1
ATOM 932 C C . GLY A 1 126 ? 10.167 -3.142 -26.215 1.00 66.69 126 GLY A C 1
ATOM 933 O O . GLY A 1 126 ? 10.969 -3.699 -26.956 1.00 66.69 126 GLY A O 1
ATOM 934 N N . GLY A 1 127 ? 10.270 -3.217 -24.882 1.00 65.06 127 GLY A N 1
ATOM 935 C CA . GLY A 1 127 ? 11.384 -3.868 -24.167 1.00 65.06 127 GLY A CA 1
ATOM 936 C C . GLY A 1 127 ? 11.230 -5.380 -23.946 1.00 65.06 127 GLY A C 1
ATOM 937 O O . GLY A 1 127 ? 12.112 -6.022 -23.379 1.00 65.06 127 GLY A O 1
ATOM 938 N N . LEU A 1 128 ? 10.111 -5.967 -24.380 1.00 65.31 128 LEU A N 1
ATOM 939 C CA . LEU A 1 128 ? 9.792 -7.396 -24.256 1.00 65.31 128 LEU A CA 1
ATOM 940 C C . LEU A 1 128 ? 10.894 -8.351 -24.760 1.00 65.31 128 LEU A C 1
ATOM 942 O O . LEU A 1 128 ? 11.221 -9.295 -24.034 1.00 65.31 128 LEU A O 1
ATOM 946 N N . PRO A 1 129 ? 11.505 -8.143 -25.946 1.00 62.50 129 PRO A N 1
ATOM 947 C CA . PRO A 1 129 ? 12.567 -9.023 -26.420 1.00 62.50 129 PRO A CA 1
ATOM 948 C C . PRO A 1 129 ? 13.856 -8.903 -25.594 1.00 62.50 129 PRO A C 1
ATOM 950 O O . PRO A 1 129 ? 14.484 -9.933 -25.348 1.00 62.50 129 PRO A O 1
ATOM 953 N N . GLN A 1 130 ? 14.242 -7.713 -25.104 1.00 63.50 130 GLN A N 1
ATOM 954 C CA . GLN A 1 130 ? 15.363 -7.574 -24.157 1.00 63.50 130 GLN A CA 1
ATOM 955 C C . GLN A 1 130 ? 15.065 -8.286 -22.828 1.00 63.50 130 GLN A C 1
ATOM 957 O O . GLN A 1 130 ? 15.898 -9.051 -22.338 1.00 63.50 130 GLN A O 1
ATOM 962 N N . TYR A 1 131 ? 13.849 -8.123 -22.299 1.00 66.94 131 TYR A N 1
ATOM 963 C CA . TYR A 1 131 ? 13.407 -8.751 -21.051 1.00 66.94 131 TYR A CA 1
ATOM 964 C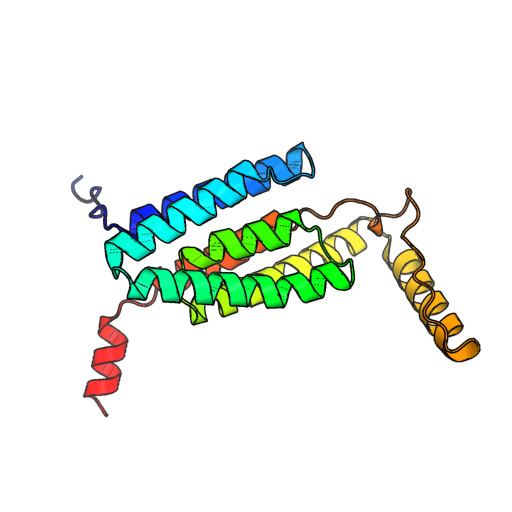 C . TYR A 1 131 ? 13.443 -10.287 -21.142 1.00 66.94 131 TYR A C 1
ATOM 966 O O . TYR A 1 131 ? 14.035 -10.956 -20.293 1.00 66.94 131 TYR A O 1
ATOM 974 N N . LEU A 1 132 ? 12.886 -10.858 -22.218 1.00 68.62 132 LEU A N 1
ATOM 975 C CA . LEU A 1 132 ? 12.890 -12.303 -22.478 1.00 68.62 132 LEU A CA 1
ATOM 976 C C . LEU A 1 132 ? 14.300 -12.846 -22.718 1.00 68.62 132 LEU A C 1
ATOM 978 O O . LEU A 1 132 ? 14.644 -13.912 -22.206 1.00 68.62 132 LEU A O 1
ATOM 982 N N . LYS A 1 133 ? 15.140 -12.114 -23.460 1.00 69.06 133 LYS A N 1
ATOM 983 C CA . LYS A 1 133 ? 16.535 -12.498 -23.701 1.00 69.06 133 LYS A CA 1
ATOM 984 C C . LYS A 1 133 ? 17.312 -12.563 -22.385 1.00 69.06 133 LYS A C 1
ATOM 986 O O . LYS A 1 133 ? 18.065 -13.514 -22.189 1.00 69.06 133 LYS A O 1
ATOM 991 N N . ARG A 1 134 ? 17.081 -11.626 -21.459 1.00 67.25 134 ARG A N 1
ATOM 992 C CA . ARG A 1 134 ? 17.708 -11.611 -20.128 1.00 67.25 134 ARG A CA 1
ATOM 993 C C . ARG A 1 134 ? 17.286 -12.810 -19.281 1.00 67.25 134 ARG A C 1
ATOM 995 O O . ARG A 1 134 ? 18.148 -13.538 -18.796 1.00 67.25 134 ARG A O 1
ATOM 1002 N N . TYR A 1 135 ? 15.984 -13.087 -19.190 1.00 69.69 135 TYR A N 1
ATOM 1003 C CA . TYR A 1 135 ? 15.489 -14.274 -18.483 1.00 69.69 135 TYR A CA 1
ATOM 1004 C C . TYR A 1 135 ? 15.996 -15.578 -19.113 1.00 69.69 135 TYR A C 1
ATOM 1006 O O . TYR A 1 135 ? 16.388 -16.489 -18.390 1.00 69.69 135 TYR A O 1
ATOM 1014 N N . TYR A 1 136 ? 16.084 -15.653 -20.445 1.00 73.62 136 TYR A N 1
ATOM 1015 C CA . TYR A 1 136 ? 16.673 -16.797 -21.144 1.00 73.62 136 TYR A CA 1
ATOM 1016 C C . TYR A 1 136 ? 18.165 -16.980 -20.820 1.00 73.62 136 TYR A C 1
ATOM 1018 O O . TYR A 1 136 ? 18.605 -18.105 -20.579 1.00 73.62 136 TYR A O 1
ATOM 1026 N N . PHE A 1 137 ? 18.952 -15.899 -20.760 1.00 66.81 137 PHE A N 1
ATOM 1027 C CA . PHE A 1 137 ? 20.360 -15.961 -20.348 1.00 66.81 137 PHE A CA 1
ATOM 1028 C C . PHE A 1 137 ? 20.523 -16.364 -18.880 1.00 66.81 137 PHE A C 1
ATOM 1030 O O . PHE A 1 137 ? 21.385 -17.194 -18.587 1.00 66.81 137 PHE A O 1
ATOM 1037 N N . MET A 1 138 ? 19.681 -15.859 -17.974 1.00 67.88 138 MET A N 1
ATOM 1038 C CA . MET A 1 138 ? 19.682 -16.265 -16.564 1.00 67.88 138 MET A CA 1
ATOM 1039 C C . MET A 1 138 ? 19.334 -17.750 -16.415 1.00 67.88 138 MET A C 1
ATOM 1041 O O . MET A 1 138 ? 20.064 -18.481 -15.749 1.00 67.88 138 MET A O 1
ATOM 1045 N N . LEU A 1 139 ? 18.299 -18.232 -17.114 1.00 74.81 139 LEU A N 1
ATOM 1046 C CA . LEU A 1 139 ? 17.902 -19.641 -17.092 1.00 74.81 139 LEU A CA 1
ATOM 1047 C C . LEU A 1 139 ? 18.999 -20.547 -17.672 1.00 74.81 139 LEU A C 1
ATOM 1049 O O . LEU A 1 139 ? 19.346 -21.568 -17.087 1.00 74.81 139 LEU A O 1
ATOM 1053 N N . LYS A 1 140 ? 19.598 -20.155 -18.802 1.00 73.06 140 LYS A N 1
ATOM 1054 C CA . LYS A 1 140 ? 20.686 -20.901 -19.450 1.00 73.06 140 LYS A CA 1
ATOM 1055 C C . LYS A 1 140 ? 21.946 -20.955 -18.584 1.00 73.06 140 LYS A C 1
ATOM 1057 O O . LYS A 1 140 ? 22.630 -21.977 -18.576 1.00 73.06 140 LYS A O 1
ATOM 1062 N N . THR A 1 141 ? 22.251 -19.874 -17.867 1.00 64.62 141 THR A N 1
ATOM 1063 C CA . THR A 1 141 ? 23.374 -19.815 -16.919 1.00 64.62 141 THR A CA 1
ATOM 1064 C C . THR A 1 141 ? 23.083 -20.676 -15.696 1.00 64.62 141 THR A C 1
ATOM 1066 O O . THR A 1 141 ? 23.940 -21.440 -15.272 1.00 64.62 141 THR A O 1
ATOM 1069 N N . TRP A 1 142 ? 21.854 -20.657 -15.187 1.00 68.88 142 TRP A N 1
ATOM 1070 C CA . TRP A 1 142 ? 21.453 -21.529 -14.089 1.00 68.88 142 TRP A CA 1
ATOM 1071 C C . TRP A 1 142 ? 21.549 -23.017 -14.460 1.00 68.88 142 TRP A C 1
ATOM 1073 O O . TRP A 1 142 ? 22.181 -23.783 -13.740 1.00 68.88 142 TRP A O 1
ATOM 1083 N N . VAL A 1 143 ? 21.027 -23.415 -15.625 1.00 75.81 143 VAL A N 1
ATOM 1084 C CA . VAL A 1 143 ? 21.077 -24.810 -16.104 1.00 75.81 143 VAL A CA 1
ATOM 1085 C C . VAL A 1 143 ? 22.514 -25.291 -16.348 1.00 75.81 143 VAL A C 1
ATOM 1087 O O . VAL A 1 143 ? 22.798 -26.476 -16.192 1.00 75.81 143 VAL A O 1
ATOM 1090 N N . ARG A 1 144 ? 23.438 -24.398 -16.730 1.00 63.72 144 ARG A N 1
ATOM 1091 C CA . ARG A 1 144 ? 24.839 -24.761 -17.015 1.00 63.72 144 ARG A CA 1
ATOM 1092 C C . ARG A 1 144 ? 25.771 -24.690 -15.813 1.00 63.72 144 ARG A C 1
ATOM 1094 O O . ARG A 1 144 ? 26.725 -25.457 -15.764 1.0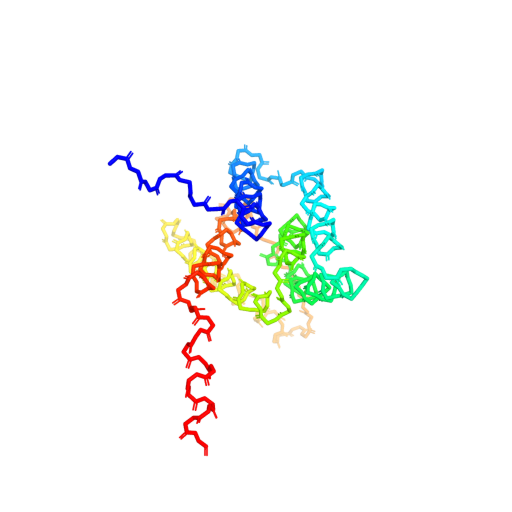0 63.72 144 ARG A O 1
ATOM 1101 N N . THR A 1 145 ? 25.528 -23.773 -14.887 1.00 67.25 145 THR A N 1
ATOM 1102 C CA . THR A 1 145 ? 26.479 -23.456 -13.814 1.00 67.25 145 THR A CA 1
ATOM 1103 C C . THR A 1 145 ? 25.932 -23.809 -12.429 1.00 67.25 145 THR A C 1
ATOM 1105 O O . THR A 1 145 ? 26.680 -23.745 -11.461 1.00 67.25 145 THR A O 1
ATOM 1108 N N . PHE A 1 146 ? 24.637 -24.145 -12.304 1.00 61.09 146 PHE A N 1
ATOM 1109 C CA . PHE A 1 146 ? 23.918 -24.316 -11.028 1.00 61.09 146 PHE A CA 1
ATOM 1110 C C . PHE A 1 146 ? 24.049 -23.120 -10.064 1.00 61.09 146 PHE A C 1
ATOM 1112 O O . PHE A 1 146 ? 23.742 -23.211 -8.877 1.00 61.09 146 PHE A O 1
ATOM 1119 N N . GLN A 1 147 ? 24.472 -21.966 -10.583 1.00 45.47 147 GLN A N 1
ATOM 1120 C CA . GLN A 1 147 ? 24.695 -20.736 -9.838 1.00 45.47 147 GLN A CA 1
ATOM 1121 C C . GLN A 1 147 ? 23.695 -19.695 -10.336 1.00 45.47 147 GLN A C 1
ATOM 1123 O O . GLN A 1 147 ? 23.638 -19.388 -11.528 1.00 45.47 147 GLN A O 1
ATOM 1128 N N . TRP A 1 148 ? 22.888 -19.169 -9.420 1.00 44.81 148 TRP A N 1
ATOM 1129 C CA . TRP A 1 148 ? 21.987 -18.060 -9.706 1.00 44.81 148 TRP A CA 1
ATOM 1130 C C . TRP A 1 148 ? 22.794 -16.764 -9.763 1.00 44.81 148 TRP A C 1
ATOM 1132 O O . TRP A 1 148 ? 23.236 -16.259 -8.735 1.00 44.81 148 TRP A O 1
ATOM 1142 N N . VAL A 1 149 ? 22.993 -16.228 -10.967 1.00 55.31 149 VAL A N 1
ATOM 1143 C CA . VAL A 1 149 ? 23.645 -14.929 -11.175 1.00 55.31 149 VAL A CA 1
ATOM 1144 C C . VAL A 1 149 ? 22.567 -13.913 -11.538 1.00 55.31 149 VAL A C 1
ATOM 1146 O O . VAL A 1 149 ? 22.030 -13.939 -12.645 1.00 55.31 149 VAL A O 1
ATOM 1149 N N . TYR A 1 150 ? 22.217 -13.045 -10.584 1.00 56.31 150 TYR A N 1
ATOM 1150 C CA . TYR A 1 150 ? 21.312 -11.922 -10.825 1.00 56.31 150 TYR A CA 1
ATOM 1151 C C . TYR A 1 150 ? 21.994 -10.914 -11.753 1.00 56.31 150 TYR A C 1
ATOM 1153 O O . TYR A 1 150 ? 23.022 -10.338 -11.399 1.00 56.31 150 TYR A O 1
ATOM 1161 N N . GLN A 1 151 ? 21.431 -10.719 -12.944 1.00 53.34 151 GLN A N 1
ATOM 1162 C CA . GLN A 1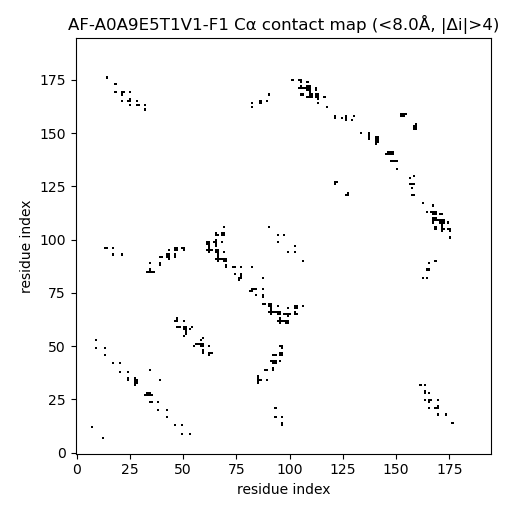 151 ? 21.909 -9.731 -13.903 1.00 53.34 151 GLN A CA 1
ATOM 1163 C C . GLN A 1 151 ? 20.970 -8.517 -13.833 1.00 53.34 151 GLN A C 1
ATOM 1165 O O . GLN A 1 151 ? 19.812 -8.639 -14.248 1.00 53.34 151 GLN A O 1
ATOM 1170 N N . PRO A 1 152 ? 21.409 -7.380 -13.258 1.00 55.97 152 PRO A N 1
ATOM 1171 C CA . PRO A 1 152 ? 20.557 -6.204 -13.155 1.00 55.97 152 PRO A CA 1
ATOM 1172 C C . PRO A 1 152 ? 20.183 -5.686 -14.558 1.00 55.97 152 PRO A C 1
ATOM 1174 O O . PRO A 1 152 ? 20.976 -5.843 -15.491 1.00 55.97 152 PRO A O 1
ATOM 1177 N N . PRO A 1 153 ? 18.987 -5.088 -14.722 1.00 58.00 153 PRO A N 1
ATOM 1178 C CA . PRO A 1 153 ? 18.634 -4.353 -15.934 1.00 58.00 153 PRO A CA 1
ATOM 1179 C C . PRO A 1 153 ? 19.706 -3.315 -16.272 1.00 58.00 153 PRO A C 1
ATOM 1181 O O . PRO A 1 153 ? 20.195 -2.637 -15.368 1.00 58.00 153 PRO A O 1
ATOM 1184 N N . ALA A 1 154 ? 20.070 -3.186 -17.547 1.00 57.41 154 ALA A N 1
ATOM 1185 C CA . ALA A 1 154 ? 20.950 -2.104 -17.982 1.00 57.41 154 ALA A CA 1
ATOM 1186 C C . ALA A 1 154 ? 20.228 -0.746 -17.842 1.00 57.41 154 ALA A C 1
ATOM 1188 O O . ALA A 1 154 ? 19.001 -0.696 -17.913 1.00 57.41 154 ALA A O 1
ATOM 1189 N N . GLU A 1 155 ? 20.961 0.346 -17.591 1.00 53.38 155 GLU A N 1
ATOM 1190 C CA . GLU A 1 155 ? 20.385 1.674 -17.285 1.00 53.38 155 GLU A CA 1
ATOM 1191 C C . GLU A 1 155 ? 19.520 2.258 -18.423 1.00 53.38 155 GLU A C 1
ATOM 1193 O O . GLU A 1 155 ? 18.707 3.149 -18.191 1.00 53.38 155 GLU A O 1
ATOM 1198 N N . ASP A 1 156 ? 19.673 1.735 -19.639 1.00 54.31 156 ASP A N 1
ATOM 1199 C CA . ASP A 1 156 ? 18.925 2.058 -20.854 1.00 54.31 156 ASP A CA 1
ATOM 1200 C C . ASP A 1 156 ? 17.699 1.152 -21.090 1.00 54.31 156 ASP A C 1
ATOM 1202 O O . ASP A 1 156 ? 16.893 1.409 -21.988 1.00 54.31 156 ASP A O 1
ATOM 1206 N N . GLU A 1 157 ? 17.518 0.095 -20.290 1.00 57.06 157 GLU A N 1
ATOM 1207 C CA . GLU A 1 157 ? 16.357 -0.784 -20.384 1.00 57.06 157 GLU A CA 1
ATOM 1208 C C . GLU A 1 157 ? 15.147 -0.189 -19.660 1.00 57.06 157 GLU A C 1
ATOM 1210 O O . GLU A 1 157 ? 15.212 0.252 -18.516 1.00 57.06 157 GLU A O 1
ATOM 1215 N N . VAL A 1 158 ? 13.974 -0.325 -20.279 1.00 57.59 158 VAL A N 1
ATOM 1216 C CA . VAL A 1 158 ? 12.660 0.006 -19.692 1.00 57.59 158 VAL A CA 1
ATOM 1217 C C . VAL A 1 158 ? 12.452 -0.634 -18.311 1.00 57.59 158 VAL A C 1
ATOM 1219 O O . VAL A 1 158 ? 11.730 -0.111 -17.471 1.00 57.59 158 VAL A O 1
ATOM 1222 N N . ALA A 1 159 ? 13.102 -1.773 -18.068 1.00 55.38 159 ALA A N 1
ATOM 1223 C CA . ALA A 1 159 ? 13.072 -2.504 -16.809 1.00 55.38 159 ALA A CA 1
ATOM 1224 C C . ALA A 1 159 ? 13.863 -1.841 -15.665 1.00 55.38 159 ALA A C 1
ATOM 1226 O O . ALA A 1 159 ? 13.692 -2.251 -14.519 1.00 55.38 159 ALA A O 1
ATOM 1227 N N . ALA A 1 160 ? 14.748 -0.885 -15.967 1.00 52.31 160 ALA A N 1
ATOM 1228 C CA . ALA A 1 160 ? 15.481 -0.086 -14.985 1.00 52.31 160 ALA A CA 1
ATOM 1229 C C . ALA A 1 160 ? 14.685 1.143 -14.520 1.00 52.31 160 ALA A C 1
ATOM 1231 O O . ALA A 1 160 ? 14.977 1.706 -13.461 1.00 52.31 160 ALA A O 1
ATOM 1232 N N . GLU A 1 161 ? 13.669 1.563 -15.282 1.00 58.50 161 GLU A N 1
ATOM 1233 C CA . GLU A 1 161 ? 12.797 2.649 -14.855 1.00 58.50 161 GLU A CA 1
ATOM 1234 C C . GLU A 1 161 ? 11.951 2.227 -13.653 1.00 58.50 161 GLU A C 1
ATOM 1236 O O . GLU A 1 161 ? 11.358 1.146 -13.606 1.00 58.50 161 GLU A O 1
ATOM 1241 N N . LYS A 1 162 ? 11.876 3.121 -12.665 1.00 58.47 162 LYS A N 1
ATOM 1242 C CA . LYS A 1 162 ? 11.078 2.900 -11.463 1.00 58.47 162 LYS A CA 1
ATOM 1243 C C . LYS A 1 162 ? 9.599 2.894 -11.817 1.00 58.47 162 LYS A C 1
ATOM 1245 O O . LYS A 1 162 ? 9.008 3.932 -12.106 1.00 58.47 162 LYS A O 1
ATOM 1250 N N . PHE A 1 163 ? 9.025 1.702 -11.760 1.00 67.62 163 PHE A N 1
ATOM 1251 C CA . PHE A 1 163 ? 7.607 1.466 -11.948 1.00 67.62 163 PHE A CA 1
ATOM 1252 C C . PHE A 1 163 ? 6.798 2.092 -10.798 1.00 67.62 163 PHE A C 1
ATOM 1254 O O . PHE A 1 163 ? 7.060 1.747 -9.643 1.00 67.62 163 PHE A O 1
ATOM 1261 N N . PRO A 1 164 ? 5.820 2.976 -11.079 1.00 70.06 164 PRO A N 1
ATOM 1262 C CA . PRO A 1 164 ? 5.040 3.626 -10.035 1.00 70.06 164 PRO A CA 1
ATOM 1263 C C . PRO A 1 164 ? 3.969 2.682 -9.463 1.00 70.06 164 PRO A C 1
ATOM 1265 O O . PRO A 1 164 ? 2.790 2.729 -9.832 1.00 70.06 164 PRO A O 1
ATOM 1268 N N . PHE A 1 165 ? 4.387 1.777 -8.574 1.00 79.62 165 PHE A N 1
ATOM 1269 C CA . PHE A 1 165 ? 3.526 0.748 -7.984 1.00 79.62 165 PHE A CA 1
ATOM 1270 C C . PHE A 1 165 ? 2.430 1.343 -7.080 1.00 79.62 165 PHE A C 1
ATOM 1272 O O . PHE A 1 165 ? 1.388 0.716 -6.877 1.00 79.62 165 PHE A O 1
ATOM 1279 N N . ALA A 1 166 ? 2.592 2.587 -6.615 1.00 82.12 166 ALA A N 1
ATOM 1280 C CA . ALA A 1 166 ? 1.582 3.302 -5.833 1.00 82.12 166 ALA A CA 1
ATOM 1281 C C . ALA A 1 166 ? 0.219 3.419 -6.549 1.00 82.12 166 ALA A C 1
ATOM 1283 O O . ALA A 1 166 ? -0.827 3.385 -5.895 1.00 82.12 166 ALA A O 1
ATOM 1284 N N . ILE A 1 167 ? 0.208 3.481 -7.889 1.00 83.31 167 ILE A N 1
ATOM 1285 C CA . ILE A 1 167 ? -1.031 3.496 -8.687 1.00 83.31 167 ILE A CA 1
ATOM 1286 C C . ILE A 1 167 ? -1.793 2.183 -8.501 1.00 83.31 167 ILE A C 1
ATOM 1288 O O . ILE A 1 167 ? -2.998 2.188 -8.254 1.00 83.31 167 ILE A O 1
ATOM 1292 N N . ALA A 1 168 ? -1.084 1.057 -8.586 1.00 87.00 168 ALA A N 1
ATOM 1293 C CA . ALA A 1 168 ? -1.675 -0.263 -8.426 1.00 87.00 168 ALA A CA 1
ATOM 1294 C C . ALA A 1 168 ? -2.252 -0.450 -7.018 1.00 87.00 168 ALA A C 1
ATOM 1296 O O . ALA A 1 168 ? -3.359 -0.968 -6.879 1.00 87.00 168 ALA A O 1
ATOM 1297 N N . ILE A 1 169 ? -1.545 0.044 -5.994 1.00 85.25 169 ILE A N 1
ATOM 1298 C CA . ILE A 1 169 ? -2.034 0.024 -4.611 1.00 85.25 169 ILE A CA 1
ATOM 1299 C C . ILE A 1 169 ? -3.309 0.855 -4.475 1.00 85.25 169 ILE A C 1
ATOM 1301 O O . ILE A 1 169 ? -4.294 0.390 -3.905 1.00 85.25 169 ILE A O 1
ATOM 1305 N N . THR A 1 170 ? -3.321 2.063 -5.038 1.00 87.00 170 THR A N 1
ATOM 1306 C CA . THR A 1 170 ? -4.499 2.936 -4.995 1.00 87.00 170 THR A CA 1
ATOM 1307 C C . THR A 1 170 ? -5.709 2.254 -5.629 1.00 87.00 170 THR A C 1
ATOM 1309 O O . THR A 1 170 ? -6.767 2.202 -5.012 1.00 87.00 170 THR A O 1
ATOM 1312 N N . VAL A 1 171 ? -5.541 1.649 -6.809 1.00 87.75 171 VAL A N 1
ATOM 1313 C CA . VAL A 1 171 ? -6.612 0.907 -7.492 1.00 87.75 171 VAL A CA 1
ATOM 1314 C C . VAL A 1 171 ? -7.107 -0.268 -6.647 1.00 87.75 171 VAL A C 1
ATOM 1316 O O . VAL A 1 171 ? -8.316 -0.430 -6.484 1.00 87.75 171 VAL A O 1
ATOM 1319 N N . GLY A 1 172 ? -6.199 -1.068 -6.081 1.00 86.56 172 GLY A N 1
ATOM 1320 C CA . GLY A 1 172 ? -6.565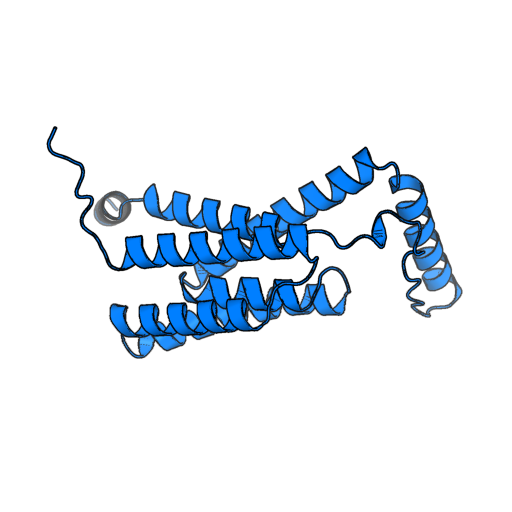 -2.223 -5.262 1.00 86.56 172 GLY A CA 1
ATOM 1321 C C . GLY A 1 172 ? -7.376 -1.83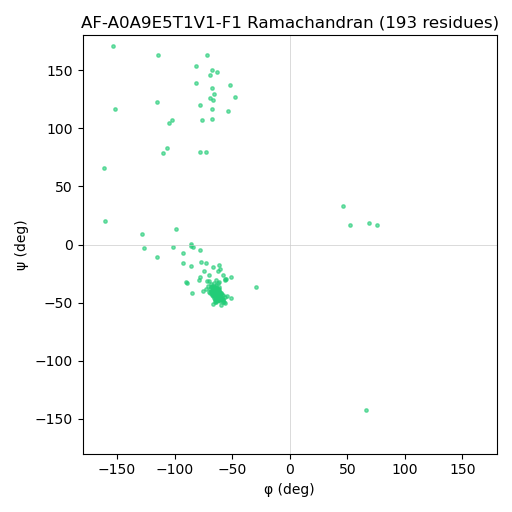6 -4.026 1.00 86.56 172 GLY A C 1
ATOM 1322 O O . GLY A 1 172 ? -8.423 -2.429 -3.768 1.00 86.56 172 GLY A O 1
ATOM 1323 N N . PHE A 1 173 ? -6.949 -0.799 -3.303 1.00 86.56 173 PHE A N 1
ATOM 1324 C CA . PHE A 1 173 ? -7.688 -0.293 -2.146 1.00 86.56 173 PHE A CA 1
ATOM 1325 C C . PHE A 1 173 ? -9.020 0.350 -2.540 1.00 86.56 173 PHE A C 1
ATOM 1327 O O . PHE A 1 173 ? -10.022 0.107 -1.873 1.00 86.56 173 PHE A O 1
ATOM 1334 N N . SER A 1 174 ? -9.083 1.105 -3.642 1.00 86.25 174 SER A N 1
ATOM 1335 C CA . SER A 1 174 ? -10.346 1.675 -4.125 1.00 86.25 174 SER A CA 1
ATOM 1336 C C . SER A 1 174 ? -11.385 0.599 -4.445 1.00 86.25 174 SER A C 1
ATOM 1338 O O . SER A 1 174 ? -12.547 0.765 -4.088 1.00 86.25 174 SER A O 1
ATOM 1340 N N . ILE A 1 175 ? -10.989 -0.516 -5.071 1.00 86.56 175 ILE A N 1
ATOM 1341 C CA . ILE A 1 175 ? -11.906 -1.627 -5.374 1.00 86.56 175 ILE A CA 1
ATOM 1342 C C . ILE A 1 175 ? -12.476 -2.225 -4.086 1.00 86.56 175 ILE A C 1
ATOM 1344 O O . ILE A 1 175 ? -13.686 -2.424 -3.991 1.00 86.56 175 ILE A O 1
ATOM 1348 N N . VAL A 1 176 ? -11.628 -2.479 -3.089 1.00 85.88 176 VAL A N 1
ATOM 1349 C CA . VAL A 1 176 ? -12.066 -3.066 -1.815 1.00 85.88 176 VAL A CA 1
ATOM 1350 C C . VAL A 1 176 ? -13.012 -2.131 -1.062 1.00 85.88 176 VAL A C 1
ATOM 1352 O O . VAL A 1 176 ? -14.067 -2.569 -0.610 1.00 85.88 176 VAL A O 1
ATOM 1355 N N . LEU A 1 177 ? -12.700 -0.834 -1.002 1.00 84.06 177 LEU A N 1
ATOM 1356 C CA . LEU A 1 177 ? -13.575 0.158 -0.367 1.00 84.06 177 LEU A CA 1
ATOM 1357 C C . LEU A 1 177 ? -14.928 0.302 -1.081 1.00 84.06 177 LEU A C 1
ATOM 1359 O O . LEU A 1 177 ? -15.959 0.518 -0.441 1.00 84.06 177 LEU A O 1
ATOM 1363 N N . LEU A 1 178 ? -14.946 0.169 -2.410 1.00 83.81 178 LEU A N 1
ATOM 1364 C CA . LEU A 1 178 ? -16.188 0.153 -3.180 1.00 83.81 178 LEU A CA 1
ATOM 1365 C C . LEU A 1 178 ? -17.015 -1.104 -2.904 1.00 83.81 178 LEU A C 1
ATOM 1367 O O . LEU A 1 178 ? -18.232 -0.994 -2.785 1.00 83.81 178 LEU A O 1
ATOM 1371 N N . GLN A 1 179 ? -16.383 -2.275 -2.777 1.00 80.56 179 GLN A N 1
ATOM 1372 C CA . GLN A 1 179 ? -17.082 -3.514 -2.419 1.00 80.56 179 GLN A CA 1
ATOM 1373 C C . GLN A 1 179 ? -17.751 -3.400 -1.050 1.00 80.56 179 GLN A C 1
ATOM 1375 O O . GLN A 1 179 ? -18.905 -3.789 -0.899 1.00 80.56 179 GLN A O 1
ATOM 1380 N N . GLU A 1 180 ? -17.062 -2.807 -0.082 1.00 72.44 180 GLU A N 1
ATOM 1381 C CA . GLU A 1 180 ? -17.609 -2.575 1.253 1.00 72.44 180 GLU A CA 1
ATOM 1382 C C . GLU A 1 180 ? -18.775 -1.579 1.244 1.00 72.44 180 GLU A C 1
ATOM 1384 O O . GLU A 1 180 ? -19.775 -1.786 1.923 1.00 72.44 180 GLU A O 1
ATOM 1389 N N . SER A 1 181 ? -18.708 -0.552 0.394 1.00 69.56 181 SER A N 1
ATOM 1390 C CA . SER A 1 181 ? -19.809 0.406 0.219 1.00 69.56 181 SER A CA 1
ATOM 1391 C C . SER A 1 181 ? -21.038 -0.200 -0.483 1.00 69.56 181 SER A C 1
ATOM 1393 O O . SER A 1 181 ? -22.151 0.297 -0.314 1.00 69.56 181 SER A O 1
ATOM 1395 N N . LEU A 1 182 ? -20.852 -1.246 -1.300 1.00 62.91 182 LEU A N 1
ATOM 1396 C CA . LEU A 1 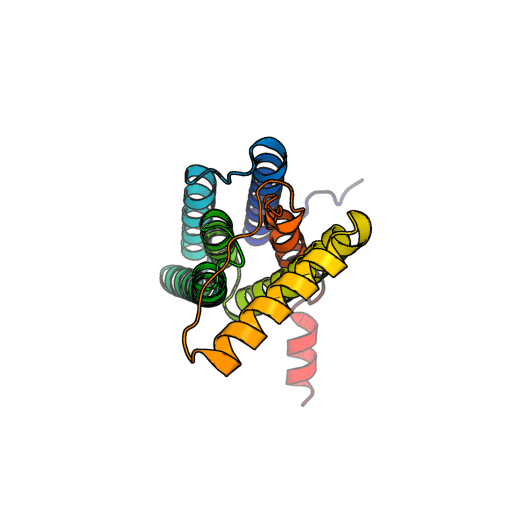182 ? -21.906 -1.896 -2.093 1.00 62.91 182 LEU A CA 1
ATOM 1397 C C . LEU A 1 182 ? -22.577 -3.083 -1.395 1.00 62.91 182 LEU A C 1
ATOM 1399 O O . LEU A 1 182 ? -23.646 -3.499 -1.844 1.00 62.91 182 LEU A O 1
ATOM 1403 N N . VAL A 1 183 ? -21.983 -3.630 -0.331 1.00 55.31 183 VAL A N 1
ATOM 1404 C CA . VAL A 1 183 ? -22.542 -4.749 0.442 1.00 55.31 183 VAL A CA 1
ATOM 1405 C C . VAL A 1 183 ? -23.056 -4.231 1.789 1.00 55.31 183 VAL A C 1
ATOM 1407 O O . VAL A 1 183 ? -22.357 -4.316 2.796 1.00 55.31 183 VAL A O 1
ATOM 1410 N N . PRO A 1 184 ? -24.281 -3.681 1.848 1.00 51.97 184 PRO A N 1
ATOM 1411 C CA . PRO A 1 184 ? -24.899 -3.349 3.117 1.00 51.97 184 PRO A CA 1
ATOM 1412 C C . PRO A 1 184 ? -25.257 -4.645 3.876 1.00 51.97 184 PRO A C 1
ATOM 1414 O O . PRO A 1 184 ? -25.996 -5.497 3.377 1.00 51.97 184 PRO A O 1
ATOM 1417 N N . GLU A 1 185 ? -24.783 -4.734 5.123 1.00 54.34 185 GLU A N 1
ATOM 1418 C CA . GLU A 1 185 ? -25.112 -5.709 6.187 1.00 54.34 185 GLU A CA 1
ATOM 1419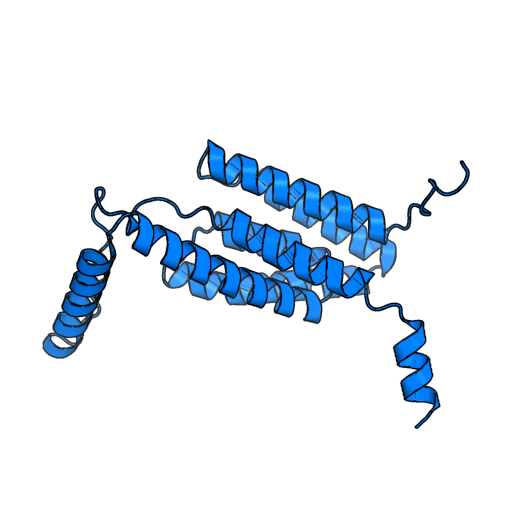 C C . GLU A 1 185 ? -26.536 -6.334 6.190 1.00 54.34 185 GLU A C 1
ATOM 1421 O O . GLU A 1 185 ? -26.651 -7.523 6.506 1.00 54.34 185 GLU A O 1
ATOM 1426 N N . PRO A 1 186 ? -27.650 -5.647 5.839 1.00 54.06 186 PRO A N 1
ATOM 1427 C CA . PRO A 1 186 ? -28.988 -6.252 5.870 1.00 54.06 186 PRO A CA 1
ATOM 1428 C C . PRO A 1 186 ? -29.198 -7.514 5.015 1.00 54.06 186 PRO A C 1
ATOM 1430 O O . PRO A 1 186 ? -30.061 -8.318 5.367 1.00 54.06 186 PRO A O 1
ATOM 1433 N N . LEU A 1 187 ? -28.444 -7.735 3.931 1.00 54.62 187 LEU A N 1
ATOM 1434 C CA . LEU A 1 187 ? -28.668 -8.906 3.063 1.00 54.62 187 LEU A CA 1
ATOM 1435 C C . LEU A 1 187 ? -28.074 -10.204 3.629 1.00 54.62 187 LEU A C 1
ATOM 1437 O O . LEU A 1 187 ? -28.635 -11.279 3.416 1.00 54.62 187 LEU A O 1
ATOM 1441 N N . LEU A 1 188 ? -26.977 -10.116 4.386 1.00 54.06 188 LEU A N 1
ATOM 1442 C CA . LEU A 1 188 ? -26.303 -11.289 4.947 1.00 54.06 188 LEU A CA 1
ATOM 1443 C C . LEU A 1 188 ? -27.094 -11.860 6.134 1.00 54.06 188 LEU A C 1
ATOM 1445 O O . LEU A 1 188 ? -27.313 -13.068 6.211 1.00 54.06 188 LEU A O 1
ATOM 1449 N N . ASN A 1 189 ? -27.652 -10.981 6.972 1.00 52.97 189 ASN A N 1
ATOM 1450 C CA . ASN A 1 189 ? -28.552 -11.371 8.061 1.00 52.97 189 ASN A CA 1
ATOM 1451 C C . ASN A 1 189 ? -29.913 -11.882 7.560 1.00 52.97 189 ASN A C 1
ATOM 1453 O O . ASN A 1 189 ? -30.492 -12.769 8.183 1.00 52.97 189 ASN A O 1
ATOM 1457 N N . GLN A 1 190 ? -30.430 -11.384 6.429 1.00 55.25 190 GLN A N 1
ATOM 1458 C CA . GLN A 1 190 ? -31.635 -11.956 5.813 1.00 55.25 190 GLN A CA 1
ATOM 1459 C C . GLN A 1 190 ? -31.388 -13.348 5.223 1.00 55.25 190 GLN A C 1
ATOM 1461 O O . GLN A 1 190 ? -32.221 -14.228 5.416 1.00 55.25 190 GLN A O 1
ATOM 1466 N N . ALA A 1 191 ? -30.252 -13.571 4.555 1.00 55.81 191 ALA A N 1
ATOM 1467 C CA . ALA A 1 191 ? -29.914 -14.879 3.998 1.00 55.81 191 ALA A CA 1
ATOM 1468 C C . ALA A 1 191 ? -29.658 -15.923 5.098 1.00 55.81 191 ALA A C 1
ATOM 1470 O O . ALA A 1 191 ? -30.161 -17.041 5.011 1.00 55.81 191 ALA A O 1
ATOM 1471 N N . MET A 1 192 ? -28.945 -15.546 6.165 1.00 53.78 192 MET A N 1
ATOM 1472 C CA . MET A 1 192 ? -28.645 -16.442 7.286 1.00 53.78 192 MET A CA 1
ATOM 1473 C C . MET A 1 192 ? -29.856 -16.745 8.175 1.00 53.78 192 MET A C 1
ATOM 1475 O O . MET A 1 192 ? -29.938 -17.849 8.690 1.00 53.78 192 MET A O 1
ATOM 1479 N N . ASN A 1 193 ? -30.811 -15.819 8.323 1.00 62.28 193 ASN A N 1
ATOM 1480 C CA . ASN A 1 193 ? -32.059 -16.074 9.059 1.00 62.28 193 ASN A CA 1
ATOM 1481 C C . ASN A 1 193 ? -33.146 -16.765 8.210 1.00 62.28 193 ASN A C 1
ATOM 1483 O O . ASN A 1 193 ? -34.236 -17.030 8.713 1.00 62.28 193 ASN A O 1
ATOM 1487 N N . SER A 1 194 ? -32.881 -17.009 6.921 1.00 62.28 194 SER A N 1
ATOM 1488 C CA . SER A 1 194 ? -33.778 -17.738 6.008 1.00 62.28 194 SER A CA 1
ATOM 1489 C C . SER A 1 194 ? -33.370 -19.198 5.766 1.00 62.28 194 SER A C 1
ATOM 1491 O O . SER A 1 194 ? -34.075 -19.910 5.048 1.00 62.28 194 SER A O 1
ATOM 1493 N N . LEU A 1 195 ? -32.252 -19.628 6.361 1.00 59.00 195 LEU A N 1
ATOM 1494 C CA . LEU A 1 195 ? -31.767 -21.010 6.418 1.00 59.00 195 LEU A CA 1
ATOM 1495 C C . LEU A 1 195 ? -31.985 -21.574 7.825 1.00 59.00 195 LEU A C 1
ATOM 1497 O O . LEU A 1 195 ? -32.314 -22.777 7.912 1.00 59.00 195 LEU A O 1
#

Solvent-accessible surface area (backbone atoms only — not comparable to full-atom values): 10475 Å² total; per-residue (Å²): 145,86,78,88,72,70,75,85,42,71,64,61,52,51,53,51,53,50,51,52,51,38,51,50,39,30,53,35,26,72,75,64,75,47,52,58,67,64,59,32,51,50,44,34,52,52,17,40,53,49,24,36,71,76,52,35,75,62,24,34,50,44,18,50,49,9,15,50,52,41,28,55,63,40,45,55,41,37,76,73,64,74,50,58,76,48,55,34,44,38,50,17,15,57,14,20,67,37,53,51,71,51,23,51,50,19,50,51,41,14,52,53,43,35,50,52,49,54,51,47,51,34,59,75,71,63,39,53,67,61,54,51,52,50,54,50,50,44,51,54,42,27,77,73,64,77,46,89,65,89,76,77,64,52,91,87,38,72,79,52,54,86,73,63,54,43,53,17,45,40,52,11,47,51,52,46,55,48,51,58,73,71,56,64,69,70,58,61,58,52,56,62,75,72,107

Secondary structure (DSSP, 8-state):
---------HHHHHHHHHHHHHHHHHHHHHHHS---HHHHHHHHHHHHHHHHHHHHHHHHHHHHHHHHHHHHHHHHHHHTTSS-HHHHHHHHHHHTTS-HHHHHHHHHHHHHHHHHHHHHHHHHTT-HHHHHHHHHHHHHHHHHHS-----PPPTTSGGGS---HHHHHHHHHHHHHHHHHH--THHHHHHHTT-

Sequence (195 aa):
MMSLFHEITPQNLACTVLMAGLLLATAFDFKYHRIPNLLNGCLFILGLTYQAYTQGTLGVLHGLAAATLAFFIFFMLYLIGAMGAGDVKLIAGAAVFVSEPQALNAALFSLVAGSLLGLGILLVKGGLPQYLKRYYFMLKTWVRTFQWVYQPPAEDEVAAEKFPFAIAITVGFSIVLLQESLVPEPLLNQAMNSL

Foldseek 3Di:
DPDPCPPPDLLVVLLVLLLVLLVVQLVCCVPPVDRDVVSLVVLQVVLLVSLCVPPNPVSNVQLQLQLVVLLVVVVVCVVVVNADPNLSSSLSSSSSNDGNVLSVQLSVQLVVLLVVVVVVLCVVVVLVVVVVVQVVVQVVCCVVPVDRDDDDDDCPGPNVDHRSSSVSSSRSNVVSVVVVVVDDPPVVVVVVVVD

Radius of gyration: 20.21 Å; Cα contacts (8 Å, |Δi|>4): 204; chains: 1; bounding box: 60×45×49 Å